Protein AF-A0A356CL86-F1 (afdb_monomer)

Structure (mmCIF, N/CA/C/O backbone):
data_AF-A0A356CL86-F1
#
_entry.id   AF-A0A356CL86-F1
#
loop_
_atom_site.group_PDB
_atom_site.id
_atom_site.type_symbol
_atom_site.label_atom_id
_atom_site.label_alt_id
_atom_site.label_comp_id
_atom_site.label_asym_id
_atom_site.label_entity_id
_atom_site.label_seq_id
_atom_site.pdbx_PDB_ins_code
_atom_site.Cartn_x
_atom_site.Cartn_y
_atom_site.Cartn_z
_atom_site.occupancy
_atom_site.B_iso_or_equiv
_atom_site.auth_seq_id
_atom_site.auth_comp_id
_atom_site.auth_asym_id
_atom_site.auth_atom_id
_atom_site.pdbx_PDB_model_num
ATOM 1 N N . THR A 1 1 ? -0.999 6.195 0.120 1.00 89.56 1 THR A N 1
ATOM 2 C CA . THR A 1 1 ? -2.174 6.167 1.032 1.00 89.56 1 THR A CA 1
ATOM 3 C C . THR A 1 1 ? -1.900 6.885 2.344 1.00 89.56 1 THR A C 1
ATOM 5 O O . THR A 1 1 ? -0.916 6.570 3.011 1.00 89.56 1 THR A O 1
ATOM 8 N N . GLU A 1 2 ? -2.787 7.801 2.744 1.00 93.56 2 GLU A N 1
ATOM 9 C CA . GLU A 1 2 ? -2.721 8.547 4.011 1.00 93.56 2 GLU A CA 1
ATOM 10 C C . GLU A 1 2 ? -4.027 8.401 4.809 1.00 93.56 2 GLU A C 1
ATOM 12 O O . GLU A 1 2 ? -5.114 8.647 4.294 1.00 93.56 2 GLU A O 1
ATOM 17 N N . ILE A 1 3 ? -3.909 7.988 6.071 1.00 95.25 3 ILE A N 1
ATOM 18 C CA . ILE A 1 3 ? -4.997 7.811 7.034 1.00 95.25 3 ILE A CA 1
ATOM 19 C C . ILE A 1 3 ? -4.608 8.576 8.301 1.00 95.25 3 ILE A C 1
ATOM 21 O O . ILE A 1 3 ? -3.608 8.275 8.960 1.00 95.25 3 ILE A O 1
ATOM 25 N N . LEU A 1 4 ? -5.401 9.588 8.644 1.00 95.00 4 LEU A N 1
ATOM 26 C CA . LEU A 1 4 ? -5.222 10.371 9.866 1.00 95.00 4 LEU A CA 1
ATOM 27 C C . LEU A 1 4 ? -5.825 9.653 11.086 1.00 95.00 4 LEU A C 1
ATOM 29 O O . LEU A 1 4 ? -6.426 8.580 10.970 1.00 95.00 4 LEU A O 1
ATOM 33 N N . GLY A 1 5 ? -5.657 10.245 12.266 1.00 95.81 5 GLY A N 1
ATOM 34 C CA . GLY A 1 5 ? -6.135 9.697 13.532 1.00 95.81 5 GLY A CA 1
ATOM 35 C C . GLY A 1 5 ? -7.653 9.771 13.708 1.00 95.81 5 GLY A C 1
ATOM 36 O O . GLY A 1 5 ? -8.353 10.486 12.991 1.00 95.81 5 GLY A O 1
ATOM 37 N N . LYS A 1 6 ? -8.148 9.068 14.733 1.00 96.31 6 LYS A N 1
ATOM 38 C CA . LYS A 1 6 ? -9.551 9.060 15.191 1.00 96.31 6 LYS A CA 1
ATOM 39 C C . LYS A 1 6 ? -10.568 8.477 14.192 1.00 96.31 6 LYS A C 1
ATOM 41 O O . LYS A 1 6 ? -11.755 8.782 14.287 1.00 96.31 6 LYS A O 1
ATOM 46 N N . ASN A 1 7 ? -10.138 7.597 13.288 1.00 94.56 7 ASN A N 1
ATOM 47 C CA . ASN A 1 7 ? -11.026 6.883 12.365 1.00 94.56 7 ASN A CA 1
ATOM 48 C C . ASN A 1 7 ? -11.308 5.443 12.837 1.00 94.56 7 ASN A C 1
ATOM 50 O O . ASN A 1 7 ? -10.545 4.866 13.619 1.00 94.56 7 ASN A O 1
ATOM 54 N N . LYS A 1 8 ? -12.413 4.857 12.356 1.00 93.56 8 LYS A N 1
ATOM 55 C CA . LYS A 1 8 ? -12.781 3.445 12.569 1.00 93.56 8 LYS A CA 1
ATOM 56 C C . LYS A 1 8 ? -13.244 2.812 11.257 1.00 93.56 8 LYS A C 1
ATOM 58 O O . LYS A 1 8 ? -13.834 3.519 10.447 1.00 93.56 8 LYS A O 1
ATOM 63 N N . ASN A 1 9 ? -13.040 1.502 11.104 1.00 91.44 9 ASN A N 1
ATOM 64 C CA . ASN A 1 9 ? -13.505 0.703 9.960 1.00 91.44 9 ASN A CA 1
ATOM 65 C C . ASN A 1 9 ? -12.991 1.252 8.619 1.00 91.44 9 ASN A C 1
ATOM 67 O O . ASN A 1 9 ? -13.766 1.578 7.722 1.00 91.44 9 ASN A O 1
ATOM 71 N N . ILE A 1 10 ? -11.671 1.404 8.510 1.00 94.88 10 ILE A N 1
ATOM 72 C CA . ILE A 1 10 ? -11.032 1.932 7.305 1.00 94.88 10 ILE A CA 1
ATOM 73 C C . ILE A 1 10 ? -10.669 0.770 6.394 1.00 94.88 10 ILE A C 1
ATOM 75 O O . ILE A 1 10 ? -9.952 -0.137 6.808 1.00 94.88 10 ILE A O 1
ATOM 79 N N . ILE A 1 11 ? -11.142 0.823 5.153 1.00 95.50 11 ILE A N 1
ATOM 80 C CA . ILE A 1 11 ? -10.904 -0.202 4.140 1.00 95.50 11 ILE A CA 1
ATOM 81 C C . ILE A 1 11 ? -10.274 0.479 2.927 1.00 95.50 11 ILE A C 1
ATOM 83 O O . ILE A 1 11 ? -10.877 1.363 2.323 1.00 95.50 11 ILE A O 1
ATOM 87 N N . TRP A 1 12 ? -9.057 0.070 2.579 1.00 96.06 12 TRP A N 1
ATOM 88 C CA . TRP A 1 12 ? -8.323 0.515 1.399 1.00 96.06 12 TRP A CA 1
ATOM 89 C C . TRP A 1 12 ? -7.889 -0.714 0.602 1.00 96.06 12 TRP A C 1
ATOM 91 O O . TRP A 1 12 ? -6.958 -1.423 0.996 1.00 96.06 12 TRP A O 1
ATOM 101 N N . ARG A 1 13 ? -8.600 -1.006 -0.490 1.00 94.88 13 ARG A N 1
ATOM 102 C CA . ARG A 1 13 ? -8.426 -2.254 -1.242 1.00 94.88 13 ARG A CA 1
ATOM 103 C C . ARG A 1 13 ? -8.518 -2.088 -2.746 1.00 94.88 13 ARG A C 1
ATOM 105 O O . ARG A 1 13 ? -9.280 -1.233 -3.184 1.00 94.88 13 ARG A O 1
ATOM 112 N N . TYR A 1 14 ? -7.805 -2.933 -3.491 1.00 95.25 14 TYR A N 1
ATOM 113 C CA . TYR A 1 14 ? -7.823 -2.967 -4.959 1.00 95.25 14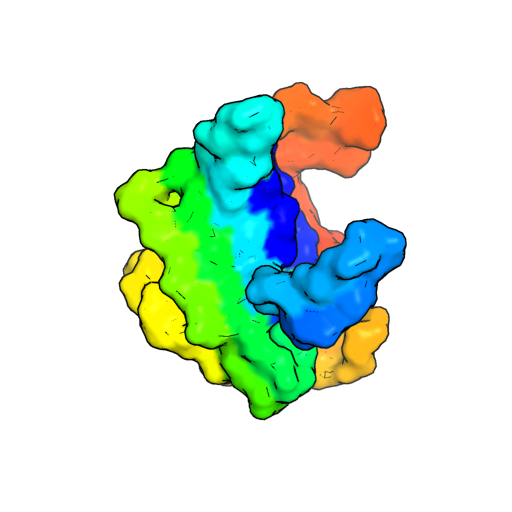 TYR A CA 1
ATOM 114 C C . TYR A 1 14 ? -7.558 -1.596 -5.584 1.00 95.25 14 TYR A C 1
ATOM 116 O O . TYR A 1 14 ? -8.310 -1.143 -6.433 1.00 95.25 14 TYR A O 1
ATOM 124 N N . ASN A 1 15 ? -6.495 -0.914 -5.142 1.00 96.06 15 ASN A N 1
ATOM 125 C CA . ASN A 1 15 ? -6.047 0.360 -5.713 1.00 96.06 15 ASN A CA 1
ATOM 126 C C . ASN A 1 15 ? -4.632 0.268 -6.278 1.00 96.06 15 ASN A C 1
ATOM 128 O O . ASN A 1 15 ? -3.801 -0.517 -5.817 1.00 96.06 15 ASN A O 1
ATOM 132 N N . ILE A 1 16 ? -4.336 1.170 -7.208 1.00 96.62 16 ILE A N 1
ATOM 133 C CA . ILE A 1 16 ? -2.997 1.412 -7.738 1.00 96.62 16 ILE A CA 1
ATOM 134 C C . ILE A 1 16 ? -2.531 2.784 -7.249 1.00 96.62 16 ILE A C 1
ATOM 136 O O . ILE A 1 16 ? -3.238 3.780 -7.382 1.00 96.62 16 ILE A O 1
ATOM 140 N N . SER A 1 17 ? -1.337 2.834 -6.668 1.00 95.00 17 SER A N 1
ATOM 141 C CA . SER A 1 17 ? -0.756 4.025 -6.056 1.00 95.00 17 SER A CA 1
ATOM 142 C C . SER A 1 17 ? 0.654 4.240 -6.598 1.00 95.00 17 SER A C 1
ATOM 144 O O . SER A 1 17 ? 1.601 3.590 -6.154 1.00 95.00 17 SER A O 1
ATOM 146 N N . VAL A 1 18 ? 0.803 5.174 -7.536 1.00 94.19 18 VAL A N 1
ATOM 147 C CA . VAL A 1 18 ? 2.059 5.431 -8.255 1.00 94.19 18 VAL A CA 1
ATOM 148 C C . VAL A 1 18 ? 2.611 6.798 -7.870 1.00 94.19 18 VAL A C 1
ATOM 150 O O . VAL A 1 18 ? 1.924 7.806 -7.980 1.00 94.19 18 VAL A O 1
ATOM 153 N N . GLY A 1 19 ? 3.866 6.849 -7.425 1.00 90.62 19 GLY A N 1
ATOM 154 C CA . GLY A 1 19 ? 4.527 8.102 -7.045 1.00 90.62 19 GLY A CA 1
ATOM 155 C C . GLY A 1 19 ? 4.031 8.719 -5.732 1.00 90.62 19 GLY A C 1
ATOM 156 O O . GLY A 1 19 ? 4.434 9.833 -5.381 1.00 90.62 19 GLY A O 1
ATOM 157 N N . ASP A 1 20 ? 3.200 7.998 -4.981 1.00 86.00 20 ASP A N 1
ATOM 158 C CA . ASP A 1 20 ? 2.748 8.415 -3.658 1.00 86.00 20 ASP A CA 1
ATOM 159 C C . ASP A 1 20 ? 3.939 8.597 -2.708 1.00 86.00 20 ASP A C 1
ATOM 161 O O . ASP A 1 20 ? 4.899 7.824 -2.690 1.00 86.00 20 ASP A O 1
ATOM 165 N N . GLY A 1 21 ? 3.886 9.654 -1.898 1.00 83.31 21 GLY A N 1
ATOM 166 C CA . GLY A 1 21 ? 4.940 9.947 -0.929 1.00 83.31 21 GLY A CA 1
ATOM 167 C C . GLY A 1 21 ? 6.179 10.652 -1.497 1.00 83.31 21 GLY A C 1
ATOM 168 O O . GLY A 1 21 ? 7.155 10.827 -0.771 1.00 83.31 21 GLY A O 1
ATOM 169 N N . THR A 1 22 ? 6.139 11.157 -2.732 1.00 85.00 22 THR A N 1
ATOM 170 C CA . THR A 1 22 ? 7.214 11.961 -3.365 1.00 85.00 22 THR A CA 1
ATOM 171 C C . THR A 1 22 ? 7.374 13.385 -2.808 1.00 85.00 22 THR A C 1
ATOM 173 O O . THR A 1 22 ? 8.137 14.196 -3.336 1.00 85.00 22 THR A O 1
ATOM 176 N N . ARG A 1 23 ? 6.674 13.722 -1.718 1.00 81.19 23 ARG A N 1
ATOM 177 C CA . ARG A 1 23 ? 6.656 15.070 -1.141 1.00 81.19 23 ARG A CA 1
ATOM 178 C C . ARG A 1 23 ? 8.065 15.560 -0.793 1.00 81.19 23 ARG A C 1
ATOM 180 O O . ARG A 1 23 ? 8.739 15.007 0.078 1.00 81.19 23 ARG A O 1
ATOM 187 N N . ARG A 1 24 ? 8.448 16.683 -1.407 1.00 77.50 24 ARG A N 1
ATOM 188 C CA . ARG A 1 24 ? 9.690 17.407 -1.116 1.00 77.50 24 ARG A CA 1
ATOM 189 C C . ARG A 1 24 ? 9.624 18.098 0.250 1.00 77.50 24 ARG A C 1
ATOM 191 O O . ARG A 1 24 ? 8.631 18.743 0.608 1.00 77.50 24 ARG A O 1
ATOM 198 N N . ILE A 1 25 ? 10.717 17.994 0.999 1.00 82.50 25 ILE A N 1
ATOM 199 C CA . ILE A 1 25 ? 10.952 18.778 2.216 1.00 82.50 25 ILE A CA 1
ATOM 200 C C . ILE A 1 25 ? 11.623 20.111 1.871 1.00 82.50 25 ILE A C 1
ATOM 202 O O . ILE A 1 25 ? 12.191 20.264 0.792 1.00 82.50 25 ILE A O 1
ATOM 206 N N . LYS A 1 26 ? 11.582 21.056 2.809 1.00 85.50 26 LYS A N 1
ATOM 207 C CA . LYS A 1 26 ? 12.131 22.412 2.689 1.00 85.50 26 LYS A CA 1
ATOM 208 C C . LYS A 1 26 ? 11.472 23.267 1.598 1.00 85.50 26 LYS A C 1
ATOM 210 O O . LYS A 1 26 ? 12.085 24.192 1.083 1.00 85.50 26 LYS A O 1
ATOM 215 N N . VAL A 1 27 ? 10.218 22.969 1.263 1.00 87.44 27 VAL A N 1
ATOM 216 C CA . VAL A 1 27 ? 9.419 23.752 0.312 1.00 87.44 27 VAL A CA 1
ATOM 217 C C . VAL A 1 27 ? 8.644 24.832 1.077 1.00 87.44 27 VAL A C 1
ATOM 219 O O . VAL A 1 27 ? 7.958 24.481 2.046 1.00 87.44 27 VAL A O 1
ATOM 222 N N . PRO A 1 28 ? 8.732 26.116 0.680 1.00 90.06 28 PRO A N 1
ATOM 223 C CA . PRO A 1 28 ? 7.892 27.178 1.227 1.00 90.06 28 PRO A CA 1
ATOM 224 C C . PRO A 1 28 ? 6.408 26.876 1.010 1.00 90.06 28 PRO A C 1
ATOM 226 O O . PRO A 1 28 ? 6.012 26.393 -0.051 1.00 90.06 28 PRO A O 1
ATOM 229 N N . ARG A 1 29 ? 5.580 27.143 2.017 1.00 84.06 29 ARG A N 1
ATOM 230 C CA . ARG A 1 29 ? 4.131 26.925 1.973 1.00 84.06 29 ARG A CA 1
ATOM 231 C C . ARG A 1 29 ? 3.385 28.266 2.023 1.00 84.06 29 ARG A C 1
ATOM 233 O O . ARG A 1 29 ? 3.912 29.217 2.600 1.00 84.06 29 ARG A O 1
ATOM 240 N N . PRO A 1 30 ? 2.152 28.347 1.480 1.00 88.31 30 PRO A N 1
ATOM 241 C CA . PRO A 1 30 ? 1.356 29.582 1.487 1.00 88.31 30 PRO A CA 1
ATOM 242 C C . PRO A 1 30 ? 1.071 30.151 2.885 1.00 88.31 30 PRO A C 1
ATOM 244 O O . PRO A 1 30 ? 0.821 31.339 3.025 1.00 88.31 30 PRO A O 1
ATOM 247 N N . ASP A 1 31 ? 1.144 29.319 3.928 1.00 87.12 31 ASP A N 1
ATOM 248 C CA . ASP A 1 31 ? 0.978 29.715 5.330 1.00 87.12 31 ASP A CA 1
ATOM 249 C C . ASP A 1 31 ? 2.261 30.297 5.966 1.00 87.12 31 ASP A C 1
ATOM 251 O O . ASP A 1 31 ? 2.361 30.370 7.191 1.00 87.12 31 ASP A O 1
ATOM 255 N N . GLY A 1 32 ? 3.268 30.658 5.159 1.00 87.81 32 GLY A N 1
ATOM 256 C CA . GLY A 1 32 ? 4.543 31.235 5.610 1.00 87.81 32 GLY A CA 1
ATOM 257 C C . GLY A 1 32 ? 5.487 30.237 6.289 1.00 87.81 32 GLY A C 1
ATOM 258 O O . GLY A 1 32 ? 6.547 30.615 6.784 1.00 87.81 32 GLY A O 1
ATOM 259 N N . LYS A 1 33 ? 5.121 28.953 6.328 1.00 88.81 33 LYS A N 1
ATOM 260 C CA . LYS A 1 33 ? 5.914 27.887 6.950 1.00 88.81 33 LYS A CA 1
ATOM 261 C C . LYS A 1 33 ? 6.648 27.068 5.893 1.00 88.81 33 LYS A C 1
ATOM 263 O O . LYS A 1 33 ? 6.324 27.091 4.712 1.00 88.81 33 LYS A O 1
ATOM 268 N N . THR A 1 34 ? 7.581 26.240 6.337 1.00 88.31 34 THR A N 1
ATOM 269 C CA . THR A 1 34 ? 8.350 25.346 5.465 1.00 88.31 34 THR A CA 1
ATOM 270 C C . THR A 1 34 ? 7.875 23.899 5.620 1.00 88.31 34 THR A C 1
ATOM 272 O O . THR A 1 34 ? 7.413 23.491 6.689 1.00 88.31 34 THR A O 1
ATOM 275 N N . SER A 1 35 ? 7.916 23.096 4.553 1.00 83.12 35 SER A N 1
ATOM 276 C CA . SER A 1 35 ? 7.621 21.663 4.654 1.00 83.12 35 SER A CA 1
ATOM 277 C C . SER A 1 35 ? 8.758 20.931 5.380 1.00 83.12 35 SER A C 1
ATOM 279 O O . SER A 1 35 ? 9.918 21.008 4.989 1.00 83.12 35 SER A O 1
ATOM 281 N N . HIS A 1 36 ? 8.442 20.190 6.440 1.00 82.50 36 HIS A N 1
ATOM 282 C CA . HIS A 1 36 ? 9.451 19.440 7.210 1.00 82.50 36 HIS A CA 1
ATOM 283 C C . HIS A 1 36 ? 9.230 17.925 7.190 1.00 82.50 36 HIS A C 1
ATOM 285 O O . HIS A 1 36 ? 10.129 17.158 7.528 1.00 82.50 36 HIS A O 1
ATOM 291 N N . HIS A 1 37 ? 8.047 17.482 6.770 1.00 81.69 37 HIS A N 1
ATOM 292 C CA . HIS A 1 37 ? 7.682 16.074 6.747 1.00 81.69 37 HIS A CA 1
ATOM 293 C C . HIS A 1 37 ? 7.844 15.518 5.336 1.00 81.69 37 HIS A C 1
ATOM 295 O O . HIS A 1 37 ? 7.154 15.952 4.412 1.00 81.69 37 HIS A O 1
ATOM 301 N N . ALA A 1 38 ? 8.770 14.570 5.187 1.00 84.62 38 ALA A N 1
ATOM 302 C CA . ALA A 1 38 ? 8.910 13.788 3.966 1.00 84.62 38 ALA A CA 1
ATOM 303 C C . ALA A 1 38 ? 7.635 12.972 3.710 1.00 84.62 38 ALA A C 1
ATOM 305 O O . ALA A 1 38 ? 6.924 12.604 4.654 1.00 84.62 38 ALA A O 1
ATOM 306 N N . GLY A 1 39 ? 7.349 12.710 2.437 1.00 90.75 39 GLY A N 1
ATOM 307 C CA . GLY A 1 39 ? 6.212 11.883 2.054 1.00 90.75 39 GLY A CA 1
ATOM 308 C C . GLY A 1 39 ? 6.418 10.412 2.410 1.00 90.75 39 GLY A C 1
ATOM 309 O O . GLY A 1 39 ? 7.521 9.970 2.745 1.00 90.75 39 GLY A O 1
ATOM 310 N N . LYS A 1 40 ? 5.318 9.662 2.391 1.00 94.00 40 LYS A N 1
ATOM 311 C CA . LYS A 1 40 ? 5.276 8.254 2.775 1.00 94.00 40 LYS A CA 1
ATOM 312 C C . LYS A 1 40 ? 4.371 7.477 1.831 1.00 94.00 40 LYS A C 1
ATOM 314 O O . LYS A 1 40 ? 3.342 8.009 1.428 1.00 94.00 40 LYS A O 1
ATOM 319 N N . THR A 1 41 ? 4.742 6.240 1.518 1.00 95.38 41 THR A N 1
ATOM 320 C CA . THR A 1 41 ? 3.928 5.352 0.672 1.00 95.38 41 THR A CA 1
ATOM 321 C C . THR A 1 41 ? 2.679 4.903 1.432 1.00 95.38 41 THR A C 1
ATOM 323 O O . THR A 1 41 ? 1.556 5.014 0.938 1.00 95.38 41 THR A O 1
ATOM 326 N N . VAL A 1 42 ? 2.882 4.465 2.678 1.00 96.06 42 VAL A N 1
ATOM 327 C CA . VAL A 1 42 ? 1.823 4.127 3.632 1.00 96.06 42 VAL A CA 1
ATOM 328 C C . VAL A 1 42 ? 1.993 5.014 4.858 1.00 96.06 42 VAL A C 1
ATOM 330 O O . VAL A 1 42 ? 3.046 4.999 5.505 1.00 96.06 42 VAL A O 1
ATOM 333 N N . PHE A 1 43 ? 0.967 5.813 5.150 1.00 95.62 43 PHE A N 1
ATOM 334 C CA . PHE A 1 43 ? 0.931 6.693 6.310 1.00 95.62 43 PHE A CA 1
ATOM 335 C C . PHE A 1 43 ? -0.366 6.505 7.087 1.00 95.62 43 PHE A C 1
ATOM 337 O O . PHE A 1 43 ? -1.377 7.115 6.762 1.00 95.62 43 PHE A O 1
ATOM 344 N N . VAL A 1 44 ? -0.330 5.683 8.128 1.00 96.06 44 VAL A N 1
ATOM 345 C CA . VAL A 1 44 ? -1.408 5.575 9.114 1.00 96.06 44 VAL A CA 1
ATOM 346 C C . VAL A 1 44 ? -0.931 6.270 10.379 1.00 96.06 44 VAL A C 1
ATOM 348 O O . VAL A 1 44 ? 0.056 5.850 10.977 1.00 96.06 44 VAL A O 1
ATOM 351 N N . SER A 1 45 ? -1.579 7.366 10.762 1.00 93.88 45 SER A N 1
ATOM 352 C CA . SER A 1 45 ? -1.156 8.203 11.888 1.00 93.88 45 SER A CA 1
ATOM 353 C C . SER A 1 45 ? -2.214 8.296 12.980 1.00 93.88 45 SER A C 1
ATOM 355 O O . SER A 1 45 ? -3.395 8.041 12.759 1.00 93.88 45 SER A O 1
ATOM 357 N N . ASP A 1 46 ? -1.792 8.755 14.154 1.00 94.25 46 ASP A N 1
ATOM 358 C CA . ASP A 1 46 ? -2.665 9.152 15.260 1.00 94.25 46 ASP A CA 1
ATOM 359 C C . ASP A 1 46 ? -3.042 10.642 15.206 1.00 94.25 46 ASP A C 1
ATOM 361 O O . ASP A 1 46 ? -3.564 11.194 16.179 1.00 94.25 46 ASP A O 1
ATOM 365 N N . PHE A 1 47 ? -2.743 11.333 14.098 1.00 94.69 47 PHE A N 1
ATOM 366 C CA . PHE A 1 47 ? -2.950 12.770 14.013 1.00 94.69 47 PHE A CA 1
ATOM 367 C C . PHE A 1 47 ? -4.441 13.101 13.971 1.00 94.69 47 PHE A C 1
ATOM 369 O O . PHE A 1 47 ? -5.112 12.923 12.960 1.00 94.69 47 PHE A O 1
ATOM 376 N N . SER A 1 48 ? -4.940 13.644 15.071 1.00 94.81 48 SER A N 1
ATOM 377 C CA . SER A 1 48 ? -6.265 14.237 15.179 1.00 94.81 48 SER A CA 1
ATOM 378 C C . SER A 1 48 ? -6.208 15.431 16.125 1.00 94.81 48 SER A C 1
ATOM 380 O O . SER A 1 48 ? -5.317 15.532 16.971 1.00 94.81 48 SER A O 1
ATOM 382 N N . VAL A 1 49 ? -7.163 16.347 15.981 1.00 92.19 49 VAL A N 1
ATOM 383 C CA . VAL A 1 49 ? -7.306 17.520 16.851 1.00 92.19 49 VAL A CA 1
ATOM 384 C C . VAL A 1 49 ? -8.595 17.414 17.676 1.00 92.19 49 VAL A C 1
ATOM 386 O O . VAL A 1 49 ? -9.581 16.853 17.192 1.00 92.19 49 VAL A O 1
ATOM 389 N N . PRO A 1 50 ? -8.616 17.900 18.935 1.00 94.19 50 PRO A N 1
ATOM 390 C CA . PRO A 1 50 ? -7.513 18.527 19.682 1.00 94.19 50 PRO A CA 1
ATOM 391 C C . PRO A 1 50 ? -6.534 17.527 20.327 1.00 94.19 50 PRO A C 1
ATOM 393 O O . PRO A 1 50 ? -5.488 17.927 20.826 1.00 94.19 50 PRO A O 1
ATOM 396 N N . ARG A 1 51 ? -6.867 16.233 20.345 1.00 94.88 51 ARG A N 1
ATOM 397 C CA . ARG A 1 51 ? -6.028 15.170 20.916 1.00 94.88 51 ARG A CA 1
ATOM 398 C C . ARG A 1 5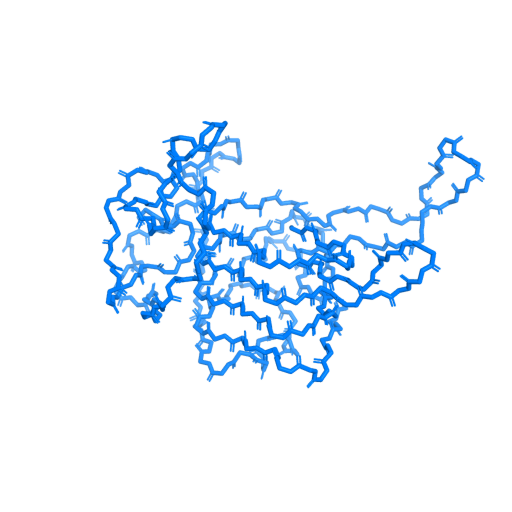1 ? -5.637 14.182 19.831 1.00 94.88 51 ARG A C 1
ATOM 400 O O . ARG A 1 51 ? -6.489 13.830 19.016 1.00 94.88 51 ARG A O 1
ATOM 407 N N . ARG A 1 52 ? -4.395 13.697 19.879 1.00 94.94 52 ARG A N 1
ATOM 408 C CA . ARG A 1 52 ? -3.933 12.579 19.050 1.00 94.94 52 ARG A CA 1
ATOM 409 C C . ARG A 1 52 ? -4.597 11.291 19.510 1.00 94.94 52 ARG A C 1
ATOM 411 O O . ARG A 1 52 ? -4.516 10.940 20.685 1.00 94.94 52 ARG A O 1
ATOM 418 N N . ILE A 1 53 ? -5.299 10.638 18.597 1.00 95.38 53 ILE A N 1
ATOM 419 C CA . ILE A 1 53 ? -6.047 9.411 18.847 1.00 95.38 53 ILE A CA 1
ATOM 420 C C . ILE A 1 53 ? -5.747 8.480 17.679 1.00 95.38 53 ILE A C 1
ATOM 422 O O . ILE A 1 53 ? -5.977 8.832 16.524 1.00 95.38 53 ILE A O 1
ATOM 426 N N . GLN A 1 54 ? -5.239 7.288 17.976 1.00 95.44 54 GLN A N 1
ATOM 427 C CA . GLN A 1 54 ? -4.991 6.265 16.966 1.00 95.44 54 GLN A CA 1
ATOM 428 C C . GLN A 1 54 ? -6.294 5.856 16.269 1.00 95.44 54 GLN A C 1
ATOM 430 O O . GLN A 1 54 ? -7.351 5.745 16.897 1.00 95.44 54 GLN A O 1
ATOM 435 N N . SER A 1 55 ? -6.209 5.621 14.963 1.00 95.38 55 SER A N 1
ATOM 436 C CA . SER A 1 55 ? -7.278 4.950 14.223 1.00 95.38 55 SER A CA 1
ATOM 437 C C . SER A 1 55 ? -7.299 3.454 14.546 1.00 95.38 55 SER A C 1
ATOM 439 O O . SER A 1 55 ? -6.273 2.883 14.927 1.00 95.38 55 SER A O 1
ATOM 441 N N . ARG A 1 56 ? -8.474 2.830 14.414 1.00 95.06 56 ARG A N 1
ATOM 442 C CA . ARG A 1 56 ? -8.725 1.424 14.769 1.00 95.06 56 ARG A CA 1
ATOM 443 C C . ARG A 1 56 ? -9.390 0.665 13.625 1.00 95.06 56 ARG A C 1
ATOM 445 O O . ARG A 1 56 ? -10.331 1.199 13.037 1.00 95.06 56 ARG A O 1
ATOM 452 N N . GLY A 1 57 ? -8.994 -0.587 13.401 1.00 95.06 57 GLY A N 1
ATOM 453 C CA . GLY A 1 57 ? -9.614 -1.441 12.386 1.00 95.06 57 GLY A CA 1
ATOM 454 C C . GLY A 1 57 ? -9.286 -0.911 10.997 1.00 95.06 57 GLY A C 1
ATOM 455 O O . GLY A 1 57 ? -10.163 -0.408 10.288 1.00 95.06 57 GLY A O 1
ATOM 456 N N . VAL A 1 58 ? -7.995 -0.925 10.671 1.00 96.94 58 VAL A N 1
ATOM 457 C CA . VAL A 1 58 ? -7.444 -0.405 9.415 1.00 96.94 58 VAL A CA 1
ATOM 458 C C . VAL A 1 58 ? -7.057 -1.580 8.534 1.00 96.94 58 VAL A C 1
ATOM 460 O O . VAL A 1 58 ? -6.163 -2.339 8.886 1.00 96.94 58 VAL A O 1
ATOM 463 N N . TYR A 1 59 ? -7.689 -1.708 7.374 1.00 97.56 59 TYR A N 1
ATOM 464 C CA . TYR A 1 59 ? -7.459 -2.798 6.435 1.00 97.56 59 TYR A CA 1
ATOM 465 C C . TYR A 1 59 ? -6.943 -2.231 5.116 1.00 97.56 59 TYR A C 1
ATOM 467 O O . TYR A 1 59 ? -7.688 -1.596 4.372 1.00 97.56 59 TYR A O 1
ATOM 475 N N . ILE A 1 60 ? -5.662 -2.459 4.833 1.00 98.12 60 ILE A N 1
ATOM 476 C CA . ILE A 1 60 ? -4.974 -2.070 3.600 1.00 98.12 60 ILE A CA 1
ATOM 477 C C . ILE A 1 60 ? -4.572 -3.356 2.884 1.00 98.12 60 ILE A C 1
ATOM 479 O O . ILE A 1 60 ? -3.592 -3.998 3.265 1.00 98.12 60 ILE A O 1
ATOM 483 N N . TYR A 1 61 ? -5.321 -3.767 1.865 1.00 98.12 61 TYR A N 1
ATOM 484 C CA . TYR A 1 61 ? -5.055 -5.051 1.217 1.00 98.12 61 TYR A CA 1
ATOM 485 C C . TYR A 1 61 ? -5.257 -5.065 -0.284 1.00 98.12 61 TYR A C 1
ATOM 487 O O . TYR A 1 61 ? -6.071 -4.314 -0.805 1.00 98.12 61 TYR A O 1
ATOM 495 N N . ASN A 1 62 ? -4.523 -5.937 -0.978 1.00 98.12 62 ASN A N 1
ATOM 496 C CA . ASN A 1 62 ? -4.634 -6.087 -2.429 1.00 98.12 62 ASN A CA 1
ATOM 497 C C . ASN A 1 62 ? -4.474 -4.748 -3.178 1.00 98.12 62 ASN A C 1
ATOM 499 O O . ASN A 1 62 ? -5.238 -4.422 -4.075 1.00 98.12 62 ASN A O 1
ATOM 503 N N . ASN A 1 63 ? -3.499 -3.923 -2.791 1.00 98.38 63 ASN A N 1
ATOM 504 C CA . ASN A 1 63 ? -3.144 -2.702 -3.519 1.00 98.38 63 ASN A CA 1
ATOM 505 C C . ASN A 1 63 ? -1.762 -2.843 -4.162 1.00 98.38 63 ASN A C 1
ATOM 507 O O . ASN A 1 63 ? -0.895 -3.528 -3.620 1.00 98.38 63 ASN A O 1
ATOM 511 N N . THR A 1 64 ? -1.530 -2.152 -5.275 1.00 98.25 64 THR A N 1
ATOM 512 C CA . THR A 1 64 ? -0.213 -2.048 -5.916 1.00 98.25 64 THR A CA 1
ATOM 513 C C . THR A 1 64 ? 0.383 -0.669 -5.649 1.00 98.25 64 THR A C 1
ATOM 515 O O . THR A 1 64 ? -0.170 0.347 -6.064 1.00 98.25 64 THR A O 1
ATOM 518 N N . TYR A 1 65 ? 1.530 -0.625 -4.976 1.00 97.75 65 TYR A N 1
ATOM 519 C CA . TYR A 1 65 ? 2.289 0.586 -4.685 1.00 97.75 65 TYR A CA 1
ATOM 520 C C . TYR A 1 65 ? 3.567 0.628 -5.512 1.00 97.75 65 TYR A C 1
ATOM 522 O O . TYR A 1 65 ? 4.389 -0.284 -5.434 1.00 97.75 65 TYR A O 1
ATOM 530 N N . VAL A 1 66 ? 3.773 1.722 -6.240 1.00 96.88 66 VAL A N 1
ATOM 531 C CA . VAL A 1 66 ? 4.973 1.948 -7.050 1.00 96.88 66 VAL A CA 1
ATOM 532 C C . VAL A 1 66 ? 5.560 3.305 -6.696 1.00 96.88 66 VAL A C 1
ATOM 534 O O . VAL A 1 66 ? 4.877 4.325 -6.771 1.00 96.88 66 VAL A O 1
ATOM 537 N N . THR A 1 67 ? 6.823 3.356 -6.285 1.00 95.50 67 THR A N 1
ATOM 538 C CA . THR A 1 67 ? 7.498 4.645 -6.057 1.00 95.50 67 THR A CA 1
ATOM 539 C C . THR A 1 67 ? 7.747 5.373 -7.379 1.00 95.50 67 THR A C 1
ATOM 541 O O . THR A 1 67 ? 7.872 4.755 -8.435 1.00 95.50 67 THR A O 1
ATOM 544 N N . ALA A 1 68 ? 7.895 6.697 -7.339 1.00 92.75 68 ALA A N 1
ATOM 545 C CA . ALA A 1 68 ? 8.461 7.409 -8.483 1.00 92.75 68 ALA A CA 1
ATOM 546 C C . ALA A 1 68 ? 9.976 7.160 -8.561 1.00 92.75 68 ALA A C 1
ATOM 548 O O . ALA A 1 68 ? 10.634 6.973 -7.530 1.00 92.75 68 ALA A O 1
ATOM 549 N N . ALA A 1 69 ? 10.547 7.214 -9.764 1.00 91.19 69 ALA A N 1
ATOM 550 C CA . ALA A 1 69 ? 11.996 7.173 -9.943 1.00 91.19 69 ALA A CA 1
ATOM 551 C C . ALA A 1 69 ? 12.688 8.269 -9.111 1.00 91.19 69 ALA A C 1
ATOM 553 O O . ALA A 1 69 ? 12.159 9.373 -8.955 1.00 91.19 69 ALA A O 1
ATOM 554 N N . ASN A 1 70 ? 13.871 7.965 -8.571 1.00 91.50 70 ASN A N 1
ATOM 555 C CA . ASN A 1 70 ? 14.663 8.886 -7.739 1.00 91.50 70 ASN A CA 1
ATOM 556 C C . ASN A 1 70 ? 13.949 9.404 -6.466 1.00 91.50 70 ASN A C 1
ATOM 558 O O . ASN A 1 70 ? 14.333 10.436 -5.914 1.00 91.50 70 ASN A O 1
ATOM 562 N N . SER A 1 71 ? 12.899 8.724 -5.989 1.00 92.75 71 SER A N 1
ATOM 563 C CA . SER A 1 71 ? 12.162 9.112 -4.777 1.00 92.75 71 SER A CA 1
ATOM 564 C C . SER A 1 71 ? 12.496 8.235 -3.569 1.00 92.75 71 SER A C 1
ATOM 566 O O . SER A 1 71 ? 12.937 7.097 -3.710 1.00 92.75 71 SER A O 1
ATOM 568 N N . GLN A 1 72 ? 12.298 8.765 -2.360 1.00 94.56 72 GLN A N 1
ATOM 569 C CA . GLN A 1 72 ? 12.626 8.064 -1.112 1.00 94.56 72 GLN A CA 1
ATOM 570 C C . GLN A 1 72 ? 11.508 8.188 -0.058 1.00 94.56 72 GLN A C 1
ATOM 572 O O . GLN A 1 72 ? 11.725 8.767 1.014 1.00 94.56 72 GLN A O 1
ATOM 577 N N . PRO A 1 73 ? 10.278 7.722 -0.355 1.00 95.75 73 PRO A N 1
ATOM 578 C CA . PRO A 1 73 ? 9.169 7.821 0.586 1.00 95.75 73 PRO A CA 1
ATOM 579 C C . PRO A 1 73 ? 9.404 6.958 1.833 1.00 95.75 73 PRO A C 1
ATOM 581 O O . PRO A 1 73 ? 9.997 5.880 1.776 1.00 95.75 73 PRO A O 1
ATOM 584 N N . GLY A 1 74 ? 8.915 7.424 2.982 1.00 96.00 74 GLY A N 1
ATOM 585 C CA . GLY A 1 74 ? 8.897 6.648 4.223 1.00 96.00 74 GLY A CA 1
ATOM 586 C C . GLY A 1 74 ? 7.686 5.718 4.350 1.00 96.00 74 GLY A C 1
ATOM 587 O O . GLY A 1 74 ? 6.810 5.670 3.489 1.00 96.00 74 GLY A O 1
ATOM 588 N N . ILE A 1 75 ? 7.619 5.016 5.477 1.00 96.62 75 ILE A N 1
ATOM 589 C CA . ILE A 1 75 ? 6.475 4.215 5.921 1.00 96.62 75 ILE A CA 1
ATOM 590 C C . ILE A 1 75 ? 6.227 4.552 7.391 1.00 96.62 75 ILE A C 1
ATOM 592 O O . ILE A 1 75 ? 7.158 4.553 8.200 1.00 96.62 75 ILE A O 1
ATOM 596 N N . GLU A 1 76 ? 4.983 4.869 7.739 1.00 96.00 76 GLU A N 1
ATOM 597 C CA . GLU A 1 76 ? 4.581 5.106 9.124 1.00 96.00 76 GLU A CA 1
ATOM 598 C C . GLU A 1 76 ? 3.221 4.476 9.397 1.00 96.00 76 GLU A C 1
ATOM 600 O O . GLU A 1 76 ? 2.260 4.741 8.678 1.00 96.00 76 GLU A O 1
ATOM 605 N N . ILE A 1 77 ? 3.159 3.642 10.431 1.00 96.56 77 ILE A N 1
ATOM 606 C CA . ILE A 1 77 ? 1.957 2.943 10.874 1.00 96.56 77 ILE A CA 1
ATOM 607 C C . ILE A 1 77 ? 1.844 3.141 12.383 1.00 96.56 77 ILE A C 1
ATOM 609 O O . ILE A 1 77 ? 2.646 2.613 13.154 1.00 96.56 77 ILE A O 1
ATOM 613 N N . ASN A 1 78 ? 0.866 3.936 12.795 1.00 95.06 78 ASN A N 1
ATOM 614 C CA . ASN A 1 78 ? 0.559 4.256 14.180 1.00 95.06 78 ASN A CA 1
ATOM 615 C C . ASN A 1 78 ? -0.960 4.180 14.394 1.00 95.06 78 ASN A C 1
ATOM 617 O O . ASN A 1 78 ? -1.677 5.181 14.340 1.00 95.06 78 ASN A O 1
ATOM 621 N N . SER A 1 79 ? -1.437 2.960 14.599 1.00 94.06 79 SER A N 1
ATOM 622 C CA . SER A 1 79 ? -2.849 2.595 14.701 1.00 94.06 79 SER A CA 1
ATOM 623 C C . SER A 1 79 ? -3.006 1.344 15.566 1.00 94.06 79 SER A C 1
ATOM 625 O O . SER A 1 79 ? -2.016 0.760 16.004 1.00 94.06 79 SER A O 1
ATOM 627 N N . VAL A 1 80 ? -4.250 0.963 15.843 1.00 94.38 80 VAL A N 1
ATOM 628 C CA . VAL A 1 80 ? -4.613 -0.272 16.555 1.00 94.38 80 VAL A CA 1
ATOM 629 C C . VAL A 1 80 ? -5.360 -1.184 15.587 1.00 94.38 80 VAL A C 1
ATOM 631 O O . VAL A 1 80 ? -6.173 -0.677 14.813 1.00 94.38 80 VAL A O 1
ATOM 634 N N . ASP A 1 81 ? -5.124 -2.498 15.640 1.00 94.75 81 ASP A N 1
ATOM 635 C CA . ASP A 1 81 ? -5.798 -3.488 14.783 1.00 94.75 81 ASP A CA 1
ATOM 636 C C . ASP A 1 81 ? -5.650 -3.123 13.296 1.00 94.75 81 ASP A C 1
ATOM 638 O O . ASP A 1 81 ? -6.565 -2.613 12.640 1.00 94.75 81 ASP A O 1
ATOM 642 N N . THR A 1 82 ? -4.417 -3.234 12.801 1.00 96.31 82 THR A N 1
ATOM 643 C CA . THR A 1 82 ? -4.054 -2.820 11.440 1.00 96.31 82 THR A CA 1
ATOM 644 C C . THR A 1 82 ? -3.561 -3.993 10.625 1.00 96.31 82 THR A C 1
ATOM 646 O O . THR A 1 82 ? -2.626 -4.673 11.024 1.00 96.31 82 THR A O 1
ATOM 649 N N . HIS A 1 83 ? -4.146 -4.166 9.448 1.00 97.38 83 HIS A N 1
ATOM 650 C CA . HIS A 1 83 ? -3.911 -5.276 8.539 1.00 97.38 83 HIS A CA 1
ATOM 651 C C . HIS A 1 83 ? -3.351 -4.734 7.229 1.00 97.38 83 HIS A C 1
ATOM 653 O O . HIS A 1 83 ? -4.038 -3.998 6.521 1.00 97.38 83 HIS A O 1
ATOM 659 N N . ILE A 1 84 ? -2.109 -5.087 6.906 1.00 97.94 84 ILE A N 1
ATOM 660 C CA . ILE A 1 84 ? -1.461 -4.782 5.625 1.00 97.94 84 ILE A CA 1
ATOM 661 C C . ILE A 1 84 ? -1.156 -6.102 4.932 1.00 97.94 84 ILE A C 1
ATOM 663 O O . ILE A 1 84 ? -0.167 -6.765 5.252 1.00 97.94 84 ILE A O 1
ATOM 667 N N . ILE A 1 85 ? -2.051 -6.519 4.038 1.00 98.44 85 ILE A N 1
ATOM 668 C CA . ILE A 1 85 ? -2.096 -7.902 3.551 1.00 98.44 85 ILE A CA 1
ATOM 669 C C . ILE A 1 85 ? -2.195 -7.958 2.025 1.00 98.44 85 ILE A C 1
ATOM 671 O O . ILE A 1 85 ? -2.920 -7.173 1.429 1.00 98.44 85 ILE A O 1
ATOM 675 N N . ASN A 1 86 ? -1.511 -8.901 1.375 1.00 98.56 86 ASN A N 1
ATOM 676 C CA . ASN A 1 86 ? -1.627 -9.139 -0.074 1.00 98.56 86 ASN A CA 1
ATOM 677 C C . ASN A 1 86 ? -1.319 -7.920 -0.966 1.00 98.56 86 ASN A C 1
ATOM 679 O O . ASN A 1 86 ? -1.791 -7.865 -2.096 1.00 98.56 86 ASN A O 1
ATOM 683 N N . ASN A 1 87 ? -0.584 -6.908 -0.507 1.00 98.75 87 ASN A N 1
ATOM 684 C CA . ASN A 1 87 ? -0.220 -5.766 -1.353 1.00 98.75 87 ASN A CA 1
ATOM 685 C C . ASN A 1 87 ? 1.027 -6.085 -2.188 1.00 98.75 87 ASN A C 1
ATOM 687 O O . ASN A 1 87 ? 1.829 -6.935 -1.811 1.00 98.75 87 ASN A O 1
ATOM 691 N N . ILE A 1 88 ? 1.225 -5.361 -3.286 1.00 98.62 88 ILE A N 1
ATOM 692 C CA . ILE A 1 88 ? 2.496 -5.308 -4.012 1.00 98.62 88 ILE A CA 1
ATOM 693 C C . ILE A 1 88 ? 3.178 -3.982 -3.679 1.00 98.62 88 ILE A C 1
ATOM 695 O O . ILE A 1 88 ? 2.566 -2.921 -3.797 1.00 98.62 88 ILE A O 1
ATOM 699 N N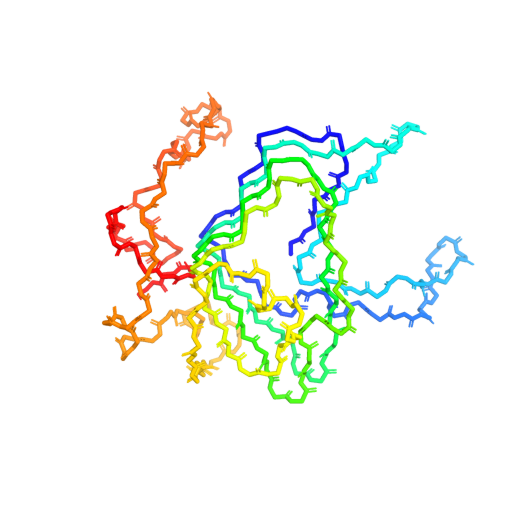 . PHE A 1 89 ? 4.458 -4.030 -3.332 1.00 98.44 89 PHE A N 1
ATOM 700 C CA . PHE A 1 89 ? 5.329 -2.870 -3.208 1.00 98.44 89 PHE A CA 1
ATOM 701 C C . PHE A 1 89 ? 6.473 -2.995 -4.217 1.00 98.44 89 PHE A C 1
ATOM 703 O O . PHE A 1 89 ? 7.255 -3.942 -4.156 1.00 98.44 89 PHE A O 1
ATOM 710 N N . VAL A 1 90 ? 6.583 -2.033 -5.133 1.00 97.81 90 VAL A N 1
ATOM 711 C CA . VAL A 1 90 ? 7.660 -1.962 -6.129 1.00 97.81 90 VAL A CA 1
ATOM 712 C C . VAL A 1 90 ? 8.408 -0.645 -5.984 1.00 97.81 90 VAL A C 1
ATOM 714 O O . VAL A 1 90 ? 7.823 0.441 -6.044 1.00 97.81 90 VAL A O 1
ATOM 717 N N . ALA A 1 91 ? 9.721 -0.734 -5.806 1.00 96.75 91 ALA A N 1
ATOM 718 C CA . ALA A 1 91 ? 10.606 0.415 -5.876 1.00 96.75 91 ALA A CA 1
ATOM 719 C C . ALA A 1 91 ? 11.129 0.591 -7.310 1.00 96.75 91 ALA A C 1
ATOM 721 O O . ALA A 1 91 ? 11.907 -0.224 -7.800 1.00 96.75 91 ALA A O 1
ATOM 722 N N . SER A 1 92 ? 10.730 1.682 -7.966 1.00 94.81 92 SER A N 1
ATOM 723 C CA . SER A 1 92 ? 11.247 2.097 -9.276 1.00 94.81 92 SER A CA 1
ATOM 724 C C . SER A 1 92 ? 12.769 2.334 -9.259 1.00 94.81 92 SER A C 1
ATOM 726 O O . SER A 1 92 ? 13.345 2.553 -8.185 1.00 94.81 92 SER A O 1
ATOM 728 N N . PRO A 1 93 ? 13.441 2.369 -10.427 1.00 93.56 93 PRO A N 1
ATOM 729 C CA . PRO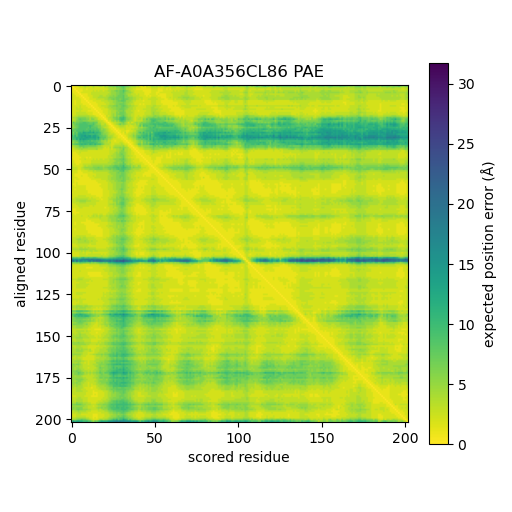 A 1 93 ? 14.879 2.620 -10.511 1.00 93.56 93 PRO A CA 1
ATOM 730 C C . PRO A 1 93 ? 15.330 3.854 -9.714 1.00 93.56 93 PRO A C 1
ATOM 732 O O . PRO A 1 93 ? 14.666 4.897 -9.714 1.00 93.56 93 PRO A O 1
ATOM 735 N N . ASN A 1 94 ? 16.461 3.719 -9.016 1.00 93.69 94 ASN A N 1
ATOM 736 C CA . ASN A 1 94 ? 17.063 4.741 -8.144 1.00 93.69 94 ASN A CA 1
ATOM 737 C C . ASN A 1 94 ? 16.150 5.278 -7.024 1.00 93.69 94 ASN A C 1
ATOM 739 O O . ASN A 1 94 ? 16.460 6.296 -6.404 1.00 93.69 94 ASN A O 1
ATOM 743 N N . SER A 1 95 ? 15.020 4.626 -6.754 1.00 94.81 95 SER A N 1
ATOM 744 C CA . SER A 1 95 ? 14.158 4.951 -5.621 1.00 94.81 95 SER A CA 1
ATOM 745 C C . SER A 1 95 ? 14.451 4.036 -4.430 1.00 94.81 95 SER A C 1
ATOM 747 O O . SER A 1 95 ? 15.067 2.983 -4.585 1.00 94.81 95 SER A O 1
ATOM 749 N N . HIS A 1 96 ? 14.005 4.432 -3.239 1.00 95.56 96 HIS A N 1
ATOM 750 C CA . HIS A 1 96 ? 14.072 3.590 -2.048 1.00 95.56 96 HIS A CA 1
ATOM 751 C C . HIS A 1 96 ? 12.794 3.730 -1.217 1.00 95.56 96 HIS A C 1
ATOM 753 O O . HIS A 1 96 ? 12.530 4.786 -0.634 1.00 95.56 96 HIS A O 1
ATOM 759 N N . MET A 1 97 ? 11.986 2.672 -1.157 1.00 97.06 97 MET A N 1
ATOM 760 C CA . MET A 1 97 ? 10.755 2.678 -0.368 1.00 97.06 97 MET A CA 1
ATOM 761 C C . MET A 1 97 ? 11.053 2.341 1.093 1.00 97.06 97 MET A C 1
ATOM 763 O O . MET A 1 97 ? 11.688 1.335 1.393 1.00 97.06 97 MET A O 1
ATOM 767 N N . GLY A 1 98 ? 10.545 3.152 2.018 1.00 95.44 98 GLY A N 1
ATOM 768 C CA . GLY A 1 98 ? 10.778 2.955 3.444 1.00 95.44 98 GLY A CA 1
ATOM 769 C C . GLY A 1 98 ? 12.098 3.549 3.934 1.00 95.44 98 GLY A C 1
ATOM 770 O O . GLY A 1 98 ? 12.610 3.094 4.951 1.00 95.44 98 GLY A O 1
ATOM 771 N N . HIS A 1 99 ? 12.613 4.614 3.301 1.00 93.06 99 HIS A N 1
ATOM 772 C CA . HIS A 1 99 ? 13.820 5.331 3.765 1.00 93.06 99 HIS A CA 1
ATOM 773 C C . HIS A 1 99 ? 13.786 5.677 5.267 1.00 93.06 99 HIS A C 1
ATOM 775 O O . HIS A 1 99 ? 14.813 5.762 5.939 1.00 93.06 99 HIS A O 1
ATOM 781 N N . ARG A 1 100 ? 12.579 5.839 5.820 1.00 93.50 100 ARG A N 1
ATOM 782 C CA . ARG A 1 100 ? 12.316 5.693 7.254 1.00 93.50 100 ARG A CA 1
ATOM 783 C C . ARG A 1 100 ? 11.114 4.780 7.447 1.00 93.50 100 ARG A C 1
ATOM 785 O O . ARG A 1 100 ? 10.074 5.042 6.847 1.00 93.50 100 ARG A O 1
ATOM 792 N N . VAL A 1 101 ? 11.240 3.785 8.321 1.00 95.81 101 VAL A N 1
ATOM 793 C CA . VAL A 1 101 ? 10.148 2.888 8.723 1.00 95.81 101 VAL A CA 1
ATOM 794 C C . VAL A 1 101 ? 9.820 3.138 10.191 1.00 95.81 101 VAL A C 1
ATOM 796 O O . VAL A 1 101 ? 10.696 3.046 11.050 1.00 95.81 101 VAL A O 1
ATOM 799 N N . LYS A 1 102 ? 8.562 3.469 10.484 1.00 95.31 102 LYS A N 1
ATOM 800 C CA . LYS A 1 102 ? 8.037 3.607 11.847 1.00 95.31 102 LYS A CA 1
ATOM 801 C C . LYS A 1 102 ? 6.770 2.783 11.977 1.00 95.31 102 LYS A C 1
ATOM 803 O O . LYS A 1 102 ? 5.761 3.126 11.378 1.00 95.31 102 LYS A O 1
ATOM 808 N N . ILE A 1 103 ? 6.814 1.712 12.750 1.00 93.31 103 ILE A N 1
ATOM 809 C CA . ILE A 1 103 ? 5.661 0.834 12.948 1.00 93.31 103 ILE A CA 1
ATOM 810 C C . ILE A 1 103 ? 5.458 0.712 14.449 1.00 93.31 103 ILE A C 1
ATOM 812 O O . ILE A 1 103 ? 6.387 0.338 15.167 1.00 93.31 103 ILE A O 1
ATOM 816 N N . GLY A 1 104 ? 4.279 1.117 14.916 1.00 83.50 104 GLY A N 1
ATOM 817 C CA . GLY A 1 104 ? 3.876 0.977 16.309 1.00 83.50 104 GLY A CA 1
ATOM 818 C C . GLY A 1 104 ? 3.822 -0.492 16.729 1.00 83.50 104 GLY A C 1
ATOM 819 O O . GLY A 1 104 ? 3.676 -1.386 15.901 1.00 83.50 104 GLY A O 1
ATOM 820 N N . TRP A 1 105 ? 3.943 -0.743 18.030 1.00 68.25 105 TRP A N 1
ATOM 821 C CA . TRP A 1 105 ? 3.933 -2.097 18.599 1.00 68.25 105 TRP A CA 1
ATOM 822 C C . TRP A 1 105 ? 2.522 -2.682 18.784 1.00 68.25 105 TRP A C 1
ATOM 824 O O . TRP A 1 105 ? 2.395 -3.834 19.177 1.00 68.25 105 TRP A O 1
ATOM 834 N N . ASN A 1 106 ? 1.477 -1.900 18.506 1.00 67.19 106 ASN A N 1
ATOM 835 C CA . ASN A 1 106 ? 0.083 -2.273 18.734 1.00 67.19 106 ASN A CA 1
ATOM 836 C C . ASN A 1 106 ? -0.450 -3.084 17.546 1.00 67.19 106 ASN A C 1
ATOM 838 O O . ASN A 1 106 ? -0.610 -2.494 16.485 1.00 67.19 106 ASN A O 1
ATOM 842 N N . ASP A 1 107 ? -0.742 -4.378 17.722 1.00 86.62 107 ASP A N 1
ATOM 843 C CA . ASP A 1 107 ? -1.541 -5.246 16.830 1.00 86.62 107 ASP A CA 1
ATOM 844 C C . ASP A 1 107 ? -1.514 -4.869 15.333 1.00 86.62 107 ASP A C 1
ATOM 846 O O . ASP A 1 107 ? -2.549 -4.638 14.700 1.00 86.62 107 ASP A O 1
ATOM 850 N N . VAL A 1 108 ? -0.304 -4.758 14.769 1.00 94.12 108 VAL A N 1
ATOM 851 C CA . VAL A 1 108 ? -0.098 -4.553 13.332 1.00 94.12 108 VAL A CA 1
ATOM 852 C C . VAL A 1 108 ? 0.235 -5.898 12.705 1.00 94.12 108 VAL A C 1
ATOM 854 O O . VAL A 1 108 ? 1.322 -6.441 12.907 1.00 94.12 108 VAL A O 1
ATOM 857 N N . GLN A 1 109 ? -0.688 -6.410 11.904 1.00 95.62 109 GLN A N 1
ATOM 858 C CA . GLN A 1 109 ? -0.497 -7.585 11.078 1.00 95.62 109 GLN A CA 1
ATOM 859 C C . GLN A 1 109 ? -0.028 -7.169 9.684 1.00 95.62 109 GLN A C 1
ATOM 861 O O . GLN A 1 109 ? -0.746 -6.515 8.929 1.00 95.62 109 GLN A O 1
ATOM 866 N N . ILE A 1 110 ? 1.181 -7.592 9.327 1.00 97.38 110 ILE A N 1
ATOM 867 C CA . ILE A 1 110 ? 1.723 -7.469 7.974 1.00 97.38 110 ILE A CA 1
ATOM 868 C C . ILE A 1 110 ? 1.957 -8.894 7.475 1.00 97.38 110 ILE A C 1
ATOM 870 O O . ILE A 1 110 ? 2.632 -9.691 8.135 1.00 97.38 110 ILE A O 1
ATOM 874 N N . ALA A 1 111 ? 1.324 -9.263 6.366 1.00 97.88 111 ALA A N 1
ATOM 875 C CA . ALA A 1 111 ? 1.374 -10.636 5.879 1.00 97.88 111 ALA A CA 1
ATOM 876 C C . ALA A 1 111 ? 1.195 -10.719 4.364 1.00 97.88 111 ALA A C 1
ATOM 878 O O . ALA A 1 111 ? 0.312 -10.069 3.807 1.00 97.88 111 ALA A O 1
ATOM 879 N N . ARG A 1 112 ? 1.945 -11.614 3.714 1.00 98.00 112 ARG A N 1
ATOM 880 C CA . ARG A 1 112 ? 1.716 -11.995 2.310 1.00 98.00 112 ARG A CA 1
ATOM 881 C C . ARG A 1 112 ? 1.791 -10.827 1.327 1.00 98.00 112 ARG A C 1
ATOM 8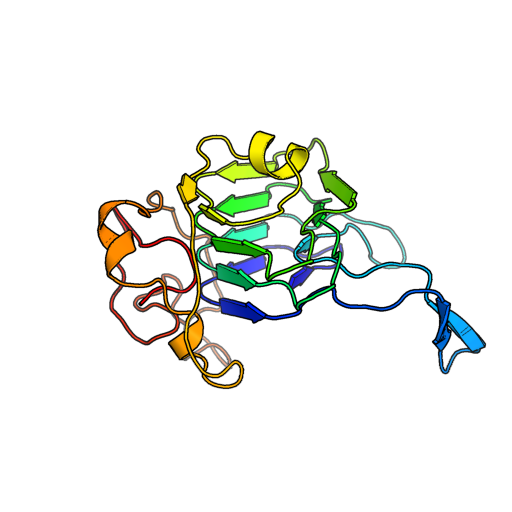83 O O . ARG A 1 112 ? 1.166 -10.873 0.272 1.00 98.00 112 ARG A O 1
ATOM 890 N N . ASN A 1 113 ? 2.559 -9.788 1.635 1.00 98.75 113 ASN A N 1
ATOM 891 C CA . ASN A 1 113 ? 2.833 -8.741 0.660 1.00 98.75 113 ASN A CA 1
ATOM 892 C C . ASN A 1 113 ? 3.987 -9.169 -0.259 1.00 98.75 113 ASN A C 1
ATOM 894 O O . ASN A 1 113 ? 4.913 -9.863 0.167 1.00 98.75 113 ASN A O 1
ATOM 898 N N . ALA A 1 114 ? 3.926 -8.744 -1.517 1.00 98.50 114 ALA A N 1
ATOM 899 C CA . ALA A 1 114 ? 5.000 -8.903 -2.480 1.00 98.50 114 ALA A CA 1
ATOM 900 C C . ALA A 1 114 ? 5.890 -7.661 -2.526 1.00 98.50 114 ALA A C 1
ATOM 902 O O . ALA A 1 114 ? 5.402 -6.531 -2.506 1.00 98.50 114 ALA A O 1
ATOM 903 N N . PHE A 1 115 ? 7.198 -7.878 -2.608 1.00 98.62 115 PHE A N 1
ATOM 904 C CA . PHE A 1 115 ? 8.215 -6.838 -2.558 1.00 98.62 115 PHE A CA 1
ATOM 905 C C . PHE A 1 115 ? 9.174 -6.983 -3.741 1.00 98.62 115 PHE A C 1
ATOM 907 O O . PHE A 1 115 ? 9.714 -8.067 -3.970 1.00 98.62 115 PHE A O 1
ATOM 914 N N . SER A 1 116 ? 9.399 -5.880 -4.458 1.00 98.19 116 SER A N 1
ATOM 915 C CA . SER A 1 116 ? 10.332 -5.789 -5.585 1.00 98.19 116 SER A CA 1
ATOM 916 C C . SER A 1 116 ? 11.189 -4.523 -5.501 1.00 98.19 116 SER A C 1
ATOM 918 O O . SER A 1 116 ? 10.690 -3.428 -5.215 1.00 98.19 116 SER A O 1
ATOM 920 N N . GLY A 1 117 ? 12.484 -4.662 -5.787 1.00 97.62 117 GLY A N 1
ATOM 921 C CA . GLY A 1 117 ? 13.446 -3.561 -5.812 1.00 97.62 117 GLY A CA 1
ATOM 922 C C . GLY A 1 117 ? 13.930 -3.103 -4.430 1.00 97.62 117 GLY A C 1
ATOM 923 O O . GLY A 1 117 ? 13.911 -3.839 -3.444 1.00 97.62 117 GLY A O 1
ATOM 924 N N . SER A 1 118 ? 14.413 -1.859 -4.363 1.00 97.75 118 SER A N 1
ATOM 925 C CA . SER A 1 118 ? 14.998 -1.263 -3.156 1.00 97.75 118 SER A CA 1
ATOM 926 C C . SER A 1 118 ? 13.930 -0.865 -2.129 1.00 97.75 118 SER A C 1
ATOM 928 O O . SER A 1 118 ? 13.431 0.265 -2.104 1.00 97.75 118 SER A O 1
ATOM 930 N N . ILE A 1 119 ? 13.583 -1.810 -1.260 1.00 98.25 119 ILE A N 1
ATOM 931 C CA . ILE A 1 119 ? 12.625 -1.636 -0.165 1.00 98.25 119 ILE A CA 1
ATOM 932 C C . ILE A 1 119 ? 13.341 -1.859 1.166 1.00 98.25 119 ILE A C 1
ATOM 934 O O . ILE A 1 119 ? 14.196 -2.733 1.290 1.00 98.25 119 ILE A O 1
ATOM 938 N N . ALA A 1 120 ? 13.007 -1.052 2.170 1.00 98.12 120 ALA A N 1
ATOM 939 C CA . ALA A 1 120 ? 13.619 -1.117 3.487 1.00 98.12 120 ALA A CA 1
ATOM 940 C C . ALA A 1 120 ? 13.502 -2.527 4.108 1.00 98.12 120 ALA A C 1
ATOM 942 O O . ALA A 1 120 ? 12.383 -2.989 4.358 1.00 98.12 120 ALA A O 1
ATOM 943 N N . PRO A 1 121 ? 14.629 -3.181 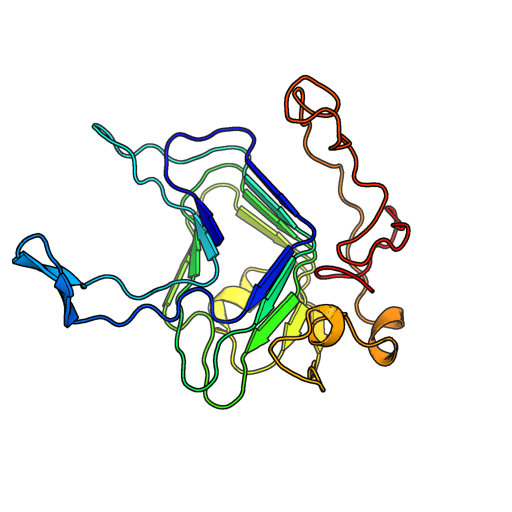4.460 1.00 97.94 121 PRO A N 1
ATOM 944 C CA . PRO A 1 121 ? 14.611 -4.518 5.055 1.00 97.94 121 PRO A CA 1
ATOM 945 C C . PRO A 1 121 ? 13.793 -4.595 6.346 1.00 97.94 121 PRO A C 1
ATOM 947 O O . PRO A 1 121 ? 13.120 -5.586 6.596 1.00 97.94 121 PRO A O 1
ATOM 950 N N . ALA A 1 122 ? 13.780 -3.518 7.138 1.00 96.19 122 ALA A N 1
ATOM 951 C CA . ALA A 1 122 ? 12.986 -3.432 8.362 1.00 96.19 122 ALA A CA 1
ATOM 952 C C . ALA A 1 122 ? 11.467 -3.491 8.118 1.00 96.19 122 ALA A C 1
ATOM 954 O O . ALA A 1 122 ? 10.731 -3.856 9.029 1.00 96.19 122 ALA A O 1
ATOM 955 N N . PHE A 1 123 ? 10.989 -3.120 6.925 1.00 97.56 123 PHE A N 1
ATOM 956 C CA . PHE A 1 123 ? 9.579 -3.267 6.564 1.00 97.56 123 PHE A CA 1
ATOM 957 C C . PHE A 1 123 ? 9.275 -4.694 6.107 1.00 97.56 123 PHE A C 1
ATOM 959 O O . PHE A 1 123 ? 8.339 -5.300 6.619 1.00 97.56 123 PHE A O 1
ATOM 966 N N . ILE A 1 124 ? 10.113 -5.257 5.230 1.00 98.44 124 ILE A N 1
ATOM 967 C CA . ILE A 1 124 ? 9.982 -6.648 4.767 1.00 98.44 124 ILE A CA 1
ATOM 968 C C . ILE A 1 124 ? 10.024 -7.617 5.955 1.00 98.44 124 ILE A C 1
ATOM 970 O O . ILE A 1 124 ? 9.181 -8.497 6.057 1.00 98.44 124 ILE A O 1
ATOM 974 N N . ALA A 1 125 ? 10.946 -7.414 6.901 1.00 96.94 125 ALA A N 1
ATOM 975 C CA . ALA A 1 125 ? 11.100 -8.260 8.087 1.00 96.94 125 ALA A CA 1
ATOM 976 C C . ALA A 1 125 ? 9.908 -8.211 9.061 1.00 96.94 125 ALA A C 1
ATOM 978 O O . ALA A 1 125 ? 9.830 -9.030 9.973 1.00 96.94 125 ALA A O 1
ATOM 979 N N . ARG A 1 126 ? 9.000 -7.236 8.914 1.00 96.25 126 ARG A N 1
ATOM 980 C CA . ARG A 1 126 ? 7.752 -7.176 9.688 1.00 96.25 126 ARG A CA 1
ATOM 981 C C . ARG A 1 126 ? 6.623 -7.965 9.037 1.00 96.25 126 ARG A C 1
ATOM 983 O O . ARG A 1 126 ? 5.643 -8.250 9.718 1.00 96.25 126 ARG A O 1
ATOM 990 N N . ASP A 1 127 ? 6.748 -8.305 7.757 1.00 98.06 127 ASP A N 1
ATOM 991 C CA . ASP A 1 127 ? 5.828 -9.217 7.097 1.00 98.06 127 ASP A CA 1
ATOM 992 C C . ASP A 1 127 ? 6.094 -10.648 7.578 1.00 98.06 127 ASP A C 1
ATOM 994 O O . ASP A 1 127 ? 7.223 -11.133 7.554 1.00 98.06 127 ASP A O 1
ATOM 998 N N . SER A 1 128 ? 5.047 -11.329 8.033 1.00 97.56 128 SER A N 1
ATOM 999 C CA . SER A 1 128 ? 5.141 -12.708 8.528 1.00 97.56 128 SER A CA 1
ATOM 1000 C C . SER A 1 128 ? 5.405 -13.746 7.431 1.00 97.56 128 SER A C 1
ATOM 1002 O O . SER A 1 128 ? 5.916 -14.827 7.726 1.00 97.56 128 SER A O 1
ATOM 1004 N N . ARG A 1 129 ? 5.037 -13.457 6.177 1.00 97.81 129 ARG A N 1
ATOM 1005 C CA . ARG A 1 129 ? 5.171 -14.348 5.011 1.00 97.81 129 ARG A CA 1
ATOM 1006 C C . ARG A 1 129 ? 5.426 -13.521 3.737 1.00 97.81 129 ARG A C 1
ATOM 1008 O O . ARG A 1 129 ? 4.579 -13.548 2.837 1.00 97.81 129 ARG A O 1
ATOM 1015 N N . PRO A 1 130 ? 6.550 -12.788 3.650 1.00 98.56 130 PRO A N 1
ATOM 1016 C CA . PRO A 1 130 ? 6.840 -11.929 2.511 1.00 98.56 130 PRO A CA 1
ATOM 1017 C C . PRO A 1 130 ? 7.016 -12.755 1.235 1.00 98.56 130 PRO A C 1
ATOM 1019 O O . PRO A 1 130 ? 7.562 -13.859 1.263 1.00 98.56 130 PRO A O 1
ATOM 1022 N N . LEU A 1 131 ? 6.587 -12.194 0.109 1.00 98.50 131 LEU A N 1
ATOM 1023 C CA . LEU A 1 131 ? 6.875 -12.710 -1.224 1.00 98.50 131 LEU A CA 1
ATOM 1024 C C . LEU A 1 131 ? 7.920 -11.794 -1.864 1.00 98.50 131 LEU A C 1
ATOM 1026 O O . LEU A 1 131 ? 7.714 -10.588 -1.968 1.00 98.50 131 LEU A O 1
ATOM 1030 N N . LEU A 1 132 ? 9.060 -12.344 -2.266 1.00 98.12 132 LEU A N 1
ATOM 1031 C CA . LEU A 1 132 ? 10.108 -11.584 -2.944 1.00 98.12 132 LEU A CA 1
ATOM 1032 C C . LEU A 1 132 ? 10.093 -11.960 -4.420 1.00 98.12 132 LEU A C 1
ATOM 1034 O O . LEU A 1 132 ? 10.159 -13.142 -4.747 1.00 98.12 132 LEU A O 1
ATOM 1038 N N . ALA A 1 133 ? 10.003 -10.966 -5.296 1.00 96.50 133 ALA A N 1
ATOM 1039 C CA . ALA A 1 133 ? 10.014 -11.179 -6.736 1.00 96.50 133 ALA A CA 1
ATOM 1040 C C . ALA A 1 133 ? 10.622 -9.971 -7.447 1.00 96.50 133 ALA A C 1
ATOM 1042 O O . ALA A 1 133 ? 10.493 -8.839 -6.986 1.00 96.50 133 ALA A O 1
ATOM 1043 N N . ASP A 1 134 ? 11.244 -10.208 -8.598 1.00 95.81 134 ASP A N 1
ATOM 1044 C CA . ASP A 1 134 ? 11.736 -9.139 -9.466 1.00 95.81 134 ASP A CA 1
ATOM 1045 C C . ASP A 1 134 ? 10.604 -8.649 -10.374 1.00 95.81 134 ASP A C 1
ATOM 1047 O O . ASP A 1 134 ? 10.511 -9.016 -11.544 1.00 95.81 134 ASP A O 1
ATOM 1051 N N . ILE A 1 135 ? 9.660 -7.906 -9.794 1.00 95.69 135 ILE A N 1
ATOM 1052 C CA . ILE A 1 135 ? 8.503 -7.358 -10.509 1.00 95.69 135 ILE A CA 1
ATOM 1053 C C . ILE A 1 135 ? 8.934 -6.090 -11.240 1.00 95.69 135 ILE A C 1
ATOM 1055 O O . ILE A 1 135 ? 9.339 -5.113 -10.608 1.00 95.69 135 ILE A O 1
ATOM 1059 N N . SER A 1 136 ? 8.755 -6.091 -12.559 1.00 88.44 136 SER A N 1
ATOM 1060 C CA . SER A 1 136 ? 8.921 -4.929 -13.426 1.00 88.44 136 SER A CA 1
ATOM 1061 C C . SER A 1 136 ? 7.646 -4.680 -14.228 1.00 88.44 136 SER A C 1
ATOM 1063 O O . SER A 1 136 ? 7.071 -5.597 -14.823 1.00 88.44 136 SER A O 1
ATOM 1065 N N . PHE A 1 137 ? 7.212 -3.423 -14.233 1.00 90.56 137 PHE A N 1
ATOM 1066 C CA . PHE A 1 137 ? 6.092 -2.953 -15.037 1.00 90.56 137 PHE A CA 1
ATOM 1067 C C . PHE A 1 137 ? 6.627 -2.374 -16.344 1.00 90.56 137 PHE A C 1
ATOM 1069 O O . PHE A 1 137 ? 7.514 -1.519 -16.332 1.00 90.56 137 PHE A O 1
ATOM 1076 N N . VAL A 1 138 ? 6.106 -2.865 -17.466 1.00 83.81 138 VAL A N 1
ATOM 1077 C CA . VAL A 1 138 ? 6.485 -2.425 -18.812 1.00 83.81 138 VAL A CA 1
ATOM 1078 C C . VAL A 1 138 ? 5.257 -1.794 -19.447 1.00 83.81 138 VAL A C 1
ATOM 1080 O O . VAL A 1 138 ? 4.233 -2.456 -19.591 1.00 83.81 138 VAL A O 1
ATOM 1083 N N . GLY A 1 139 ? 5.357 -0.520 -19.812 1.00 87.75 139 GLY A N 1
ATOM 1084 C CA . GLY A 1 139 ? 4.262 0.227 -20.417 1.00 87.75 139 GLY A CA 1
ATOM 1085 C C . GLY A 1 139 ? 4.330 1.718 -20.107 1.00 87.75 139 GLY A C 1
ATOM 1086 O O . GLY A 1 139 ? 5.235 2.193 -19.420 1.00 87.75 139 GLY A O 1
ATOM 1087 N N . GLU A 1 140 ? 3.349 2.452 -20.621 1.00 88.38 140 GLU A N 1
ATOM 1088 C CA . GLU A 1 140 ? 3.192 3.883 -20.372 1.00 88.38 140 GLU A CA 1
ATOM 1089 C C . GLU A 1 140 ? 2.766 4.134 -18.923 1.00 88.38 140 GLU A C 1
ATOM 1091 O O . GLU A 1 140 ? 1.803 3.537 -18.438 1.00 88.38 140 GLU A O 1
ATOM 1096 N N . ALA A 1 141 ? 3.433 5.057 -18.229 1.00 85.94 141 ALA A N 1
ATOM 1097 C CA . ALA A 1 141 ? 3.129 5.355 -16.826 1.00 85.94 141 ALA A CA 1
ATOM 1098 C C . ALA A 1 141 ? 1.717 5.940 -16.615 1.00 85.94 141 ALA A C 1
ATOM 1100 O O . ALA A 1 141 ? 1.157 5.853 -15.526 1.00 85.94 141 ALA A O 1
ATOM 1101 N N . SER A 1 142 ? 1.128 6.541 -17.653 1.00 87.69 142 SER A N 1
ATOM 1102 C CA . SER A 1 142 ? -0.248 7.051 -17.631 1.00 87.69 142 SER A CA 1
ATOM 1103 C C . SER A 1 142 ? -1.303 5.959 -17.839 1.00 87.69 142 SER A C 1
ATOM 1105 O O . SER A 1 142 ? -2.474 6.177 -17.526 1.00 87.69 142 SER A O 1
ATOM 1107 N N . ALA A 1 143 ? -0.917 4.788 -18.352 1.00 92.69 143 ALA A N 1
ATOM 1108 C CA . ALA A 1 143 ? -1.830 3.682 -18.591 1.00 92.69 143 ALA A CA 1
ATOM 1109 C C . ALA A 1 143 ? -1.944 2.815 -17.333 1.00 92.69 143 ALA A C 1
ATOM 1111 O O . ALA A 1 143 ? -0.992 2.154 -16.929 1.00 92.69 143 ALA A O 1
ATOM 1112 N N . VAL A 1 144 ? -3.134 2.760 -16.731 1.00 91.25 144 VAL A N 1
ATOM 1113 C CA . VAL A 1 144 ? -3.366 1.968 -15.507 1.00 91.25 144 VAL A CA 1
ATOM 1114 C C . VAL A 1 144 ? -3.048 0.479 -15.686 1.00 91.25 144 VAL A C 1
ATOM 1116 O O . VAL A 1 144 ? -2.557 -0.157 -14.758 1.00 91.25 144 VAL A O 1
ATOM 1119 N N . GLY A 1 145 ? -3.252 -0.054 -16.898 1.00 94.00 145 GLY A N 1
ATOM 1120 C CA . GLY A 1 145 ? -2.911 -1.431 -17.266 1.00 94.00 145 GLY A CA 1
ATOM 1121 C C . GLY A 1 145 ? -1.421 -1.758 -17.145 1.00 94.00 145 GLY A C 1
ATOM 1122 O O . GLY A 1 145 ? -1.076 -2.921 -16.987 1.00 94.00 145 GLY A O 1
ATOM 1123 N N . THR A 1 146 ? -0.536 -0.757 -17.139 1.00 94.81 146 THR A N 1
ATOM 1124 C CA . THR A 1 146 ? 0.903 -0.947 -16.898 1.00 94.81 146 THR A CA 1
ATOM 1125 C C . THR A 1 146 ? 1.179 -1.546 -15.519 1.00 94.81 146 THR A C 1
ATOM 1127 O O . THR A 1 146 ? 2.162 -2.260 -15.356 1.00 94.81 146 THR A O 1
ATOM 1130 N N . TYR A 1 147 ? 0.315 -1.285 -14.533 1.00 96.06 147 TYR A N 1
ATOM 1131 C CA . TYR A 1 147 ? 0.503 -1.685 -13.132 1.00 96.06 147 TYR A CA 1
ATOM 1132 C C . TYR A 1 147 ? -0.289 -2.940 -12.731 1.00 96.06 147 TYR A C 1
ATOM 1134 O O . TYR A 1 147 ? -0.351 -3.284 -11.547 1.00 96.06 147 TYR A O 1
ATOM 1142 N N . ALA A 1 148 ? -0.888 -3.610 -13.716 1.00 94.88 148 ALA A N 1
ATOM 1143 C CA . ALA A 1 148 ? -1.407 -4.967 -13.609 1.00 94.88 148 ALA A CA 1
ATOM 1144 C C . ALA A 1 148 ? -0.293 -5.939 -13.210 1.00 94.88 148 ALA A C 1
ATOM 1146 O O . ALA A 1 148 ? 0.832 -5.815 -13.705 1.00 94.88 148 ALA A O 1
ATOM 1147 N N . LEU A 1 149 ? -0.587 -6.925 -12.359 1.00 95.50 149 LEU A N 1
ATOM 1148 C CA . LEU A 1 149 ? 0.374 -7.983 -12.062 1.00 95.50 149 LEU A CA 1
ATOM 1149 C C . LEU A 1 149 ? 0.647 -8.785 -13.349 1.00 95.50 149 LEU A C 1
ATOM 1151 O O . LEU A 1 149 ? -0.277 -9.382 -13.901 1.00 95.50 149 LEU A O 1
ATOM 1155 N N . PRO A 1 150 ? 1.893 -8.838 -13.861 1.00 93.00 150 PRO A N 1
ATOM 1156 C CA . PRO A 1 150 ? 2.151 -9.571 -15.094 1.00 93.00 150 PRO A CA 1
ATOM 1157 C C . PRO A 1 150 ? 1.828 -11.062 -14.940 1.00 93.00 150 PRO A C 1
ATOM 1159 O O . PRO A 1 150 ? 2.240 -11.687 -13.962 1.00 93.00 150 PRO A O 1
ATOM 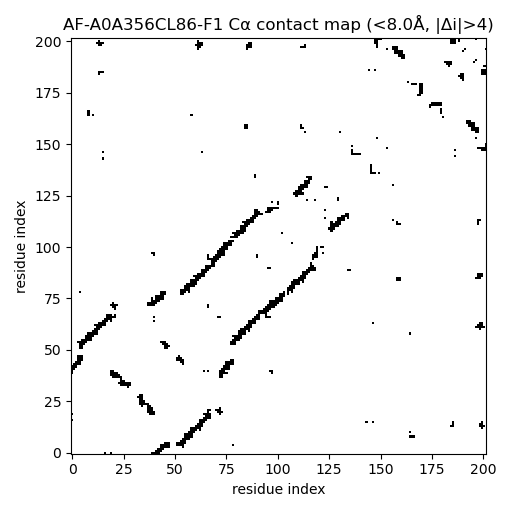1162 N N . SER A 1 151 ? 1.171 -11.648 -15.946 1.00 92.62 151 SER A N 1
ATOM 1163 C CA . SER A 1 151 ? 0.680 -13.039 -15.921 1.00 92.62 151 SER A CA 1
ATOM 1164 C C . SER A 1 151 ? 1.743 -14.082 -15.580 1.00 92.62 151 SER A C 1
ATOM 1166 O O . SER A 1 151 ? 1.449 -15.084 -14.931 1.00 92.62 151 SER A O 1
ATOM 1168 N N . ARG A 1 152 ? 3.005 -13.822 -15.940 1.00 93.62 152 ARG A N 1
ATOM 1169 C CA . ARG A 1 152 ? 4.152 -14.670 -15.578 1.00 93.62 152 ARG A CA 1
ATOM 1170 C C . ARG A 1 152 ? 4.303 -14.900 -14.068 1.00 93.62 152 ARG A C 1
ATOM 1172 O O . ARG A 1 152 ? 4.851 -15.921 -13.685 1.00 93.62 152 ARG A O 1
ATOM 1179 N N . TYR A 1 153 ? 3.806 -13.995 -13.223 1.00 95.44 153 TYR A N 1
ATOM 1180 C CA . TYR A 1 153 ? 3.871 -14.131 -11.765 1.00 95.44 153 TYR A CA 1
ATOM 1181 C C . TYR A 1 153 ? 2.610 -14.736 -11.145 1.00 95.44 153 TYR A C 1
ATOM 1183 O O . TYR A 1 153 ? 2.588 -14.973 -9.940 1.00 95.44 153 TYR A O 1
ATOM 1191 N N . HIS A 1 154 ? 1.548 -14.989 -11.916 1.00 94.25 154 HIS A N 1
ATOM 1192 C CA . HIS A 1 154 ? 0.264 -15.437 -11.362 1.00 94.25 154 HIS A CA 1
ATOM 1193 C C . HIS A 1 154 ? 0.351 -16.772 -10.629 1.00 94.25 154 HIS A C 1
ATOM 1195 O O . HIS A 1 154 ? -0.431 -17.013 -9.718 1.00 94.25 154 HIS A O 1
ATOM 1201 N N . ALA A 1 155 ? 1.267 -17.661 -11.008 1.00 92.62 155 ALA A N 1
ATOM 1202 C CA . ALA A 1 155 ? 1.447 -18.930 -10.303 1.00 92.62 155 ALA A CA 1
ATOM 1203 C C . ALA A 1 155 ? 2.146 -18.752 -8.941 1.00 92.62 155 ALA A C 1
ATOM 1205 O O . ALA A 1 155 ? 1.880 -19.502 -8.007 1.00 92.62 155 ALA A O 1
ATOM 1206 N N . GLU A 1 156 ? 3.018 -17.751 -8.824 1.00 93.81 156 GLU A N 1
ATOM 1207 C CA . GLU A 1 156 ? 3.947 -17.591 -7.699 1.00 93.81 156 GLU A CA 1
ATOM 1208 C C . GLU A 1 156 ? 3.459 -16.558 -6.678 1.00 93.81 156 GLU A C 1
ATOM 1210 O O . GLU A 1 156 ? 3.616 -16.731 -5.468 1.00 93.81 156 GLU A O 1
ATOM 1215 N N . LEU A 1 157 ? 2.839 -15.477 -7.155 1.00 96.19 157 LEU A N 1
ATOM 1216 C CA . LEU A 1 157 ? 2.424 -14.337 -6.344 1.00 96.19 157 LEU A CA 1
ATOM 1217 C C . LEU A 1 157 ? 0.945 -14.430 -5.962 1.00 96.19 157 LEU A C 1
ATOM 1219 O O . LEU A 1 157 ? 0.114 -13.588 -6.312 1.00 96.19 157 LEU A O 1
ATOM 1223 N N . ARG A 1 158 ? 0.639 -15.482 -5.199 1.00 96.06 158 ARG A N 1
ATOM 1224 C CA . ARG A 1 158 ? -0.670 -15.699 -4.575 1.00 96.06 158 ARG A CA 1
ATOM 1225 C C . ARG A 1 158 ? -0.705 -15.134 -3.161 1.00 96.06 158 ARG A C 1
ATOM 1227 O O . ARG A 1 158 ? 0.181 -15.379 -2.337 1.00 96.06 158 ARG A O 1
ATOM 1234 N N . GLY A 1 159 ? -1.756 -14.378 -2.887 1.00 95.44 159 GLY A N 1
ATOM 1235 C CA . GLY A 1 159 ? -2.100 -13.882 -1.570 1.00 95.44 159 GLY A CA 1
ATOM 1236 C C . GLY A 1 159 ? -2.652 -14.980 -0.666 1.00 95.44 159 GLY A C 1
ATOM 1237 O O . GLY A 1 159 ? -2.790 -16.145 -1.037 1.00 95.44 159 GLY A O 1
ATOM 1238 N N . GLN A 1 160 ? -2.960 -14.597 0.565 1.00 95.62 160 GLN A N 1
ATOM 1239 C CA . GLN A 1 160 ? -3.782 -15.407 1.460 1.00 95.62 160 GLN A CA 1
ATOM 1240 C C . GLN A 1 160 ? -5.258 -15.050 1.306 1.00 95.62 160 GLN A C 1
ATOM 1242 O O . GLN A 1 160 ? -5.586 -13.890 1.046 1.00 95.62 160 GLN A O 1
ATOM 1247 N N . SER A 1 161 ? -6.130 -16.016 1.588 1.00 95.00 161 SER A N 1
ATOM 1248 C CA . SER A 1 161 ? -7.530 -15.723 1.870 1.00 95.00 161 SER A CA 1
ATOM 1249 C C . SER A 1 161 ? -7.654 -14.713 3.019 1.00 95.00 161 SER A C 1
ATOM 1251 O O . SER A 1 161 ? -6.849 -14.697 3.963 1.00 95.00 161 SER A O 1
ATOM 1253 N N . LEU A 1 162 ? -8.645 -13.833 2.905 1.00 91.94 162 LEU A N 1
ATOM 1254 C CA . LEU A 1 162 ? -8.921 -12.764 3.852 1.00 91.94 162 LEU A CA 1
ATOM 1255 C C . LEU A 1 162 ? -10.418 -12.744 4.151 1.00 91.94 162 LEU A C 1
ATOM 1257 O O . LEU A 1 162 ? -11.234 -12.559 3.251 1.00 91.94 162 LEU A O 1
ATOM 1261 N N . THR A 1 163 ? -10.778 -12.814 5.431 1.00 92.50 163 THR A N 1
ATOM 1262 C CA . THR A 1 163 ? -12.120 -12.416 5.858 1.00 92.50 163 THR A CA 1
ATOM 1263 C C . THR A 1 163 ? -12.247 -10.910 5.677 1.00 92.50 163 THR A C 1
ATOM 1265 O O . THR A 1 163 ? -11.612 -10.134 6.395 1.00 92.50 163 THR A O 1
ATOM 1268 N N . HIS A 1 164 ? -13.037 -10.485 4.694 1.00 92.44 164 HIS A N 1
ATOM 1269 C CA . HIS A 1 164 ? -13.213 -9.066 4.419 1.00 92.44 164 HIS A CA 1
ATOM 1270 C C . HIS A 1 164 ? -13.821 -8.350 5.641 1.00 92.44 164 HIS A C 1
ATOM 1272 O O . HIS A 1 164 ? -14.788 -8.848 6.223 1.00 92.44 164 HIS A O 1
ATOM 1278 N N . PRO A 1 165 ? -13.280 -7.184 6.046 1.00 93.56 165 PRO A N 1
ATOM 1279 C CA . PRO A 1 165 ? -13.876 -6.388 7.113 1.00 93.56 165 PRO A CA 1
ATOM 1280 C C . PRO A 1 165 ? -15.274 -5.921 6.702 1.00 93.56 165 PRO A C 1
ATOM 1282 O O . PRO A 1 165 ? -15.496 -5.570 5.542 1.00 93.56 165 PRO A O 1
ATOM 1285 N N . SER A 1 166 ? -16.198 -5.871 7.663 1.00 91.00 166 SER A N 1
ATOM 1286 C CA . SER A 1 166 ? -17.555 -5.394 7.395 1.00 91.00 166 SER A CA 1
ATOM 1287 C C . SER A 1 166 ? -17.553 -3.934 6.943 1.00 91.00 166 SER A C 1
ATOM 1289 O O . SER A 1 166 ? -16.865 -3.080 7.519 1.00 91.00 166 SER A O 1
ATOM 1291 N N . PHE A 1 167 ? -18.385 -3.643 5.944 1.00 90.31 167 PHE A N 1
ATOM 1292 C CA . PHE A 1 167 ? -18.638 -2.294 5.457 1.00 90.31 167 PHE A CA 1
ATOM 1293 C C . PHE A 1 167 ? -20.147 -2.020 5.456 1.00 90.31 167 PHE A C 1
ATOM 1295 O O . PHE A 1 167 ? -20.789 -2.107 4.414 1.00 90.31 167 PHE A O 1
ATOM 1302 N N . PRO A 1 168 ? -20.744 -1.633 6.602 1.00 90.00 168 PRO A N 1
ATOM 1303 C CA . PRO A 1 168 ? -22.205 -1.564 6.752 1.00 90.00 168 PRO A CA 1
ATOM 1304 C C . PRO A 1 168 ? -22.930 -0.591 5.810 1.00 90.00 168 PRO A C 1
ATOM 1306 O O . PRO A 1 168 ? -24.159 -0.646 5.683 1.00 90.00 168 PRO A O 1
ATOM 1309 N N . ALA A 1 169 ? -22.183 0.338 5.209 1.00 90.88 169 ALA A N 1
ATOM 1310 C CA . ALA A 1 169 ? -22.685 1.322 4.260 1.00 90.88 169 ALA A CA 1
ATOM 1311 C C . ALA A 1 169 ? -22.605 0.852 2.793 1.00 90.88 169 ALA A C 1
ATOM 1313 O O . ALA A 1 169 ? -23.151 1.529 1.925 1.00 90.88 169 ALA A O 1
ATOM 1314 N N . ALA A 1 170 ? -21.968 -0.292 2.517 1.00 92.31 170 ALA A N 1
ATOM 1315 C CA . ALA A 1 170 ? -21.966 -0.925 1.202 1.00 92.31 170 ALA A CA 1
ATOM 1316 C C . ALA A 1 170 ? -23.396 -1.143 0.689 1.00 92.31 170 ALA A C 1
ATOM 1318 O O . ALA A 1 170 ? -24.302 -1.474 1.460 1.00 92.31 170 ALA A O 1
ATOM 1319 N N . GLY A 1 171 ? -23.604 -0.926 -0.608 1.00 93.38 171 GLY A N 1
ATOM 1320 C CA . GLY A 1 171 ? -24.906 -1.076 -1.256 1.00 93.38 171 GLY A CA 1
ATOM 1321 C C . GLY A 1 171 ? -25.956 -0.042 -0.829 1.00 93.38 171 GLY A C 1
ATOM 1322 O O . GLY A 1 171 ? -27.124 -0.187 -1.184 1.00 93.38 171 GLY A O 1
ATOM 1323 N N . LYS A 1 172 ? -25.584 1.011 -0.082 1.00 94.56 172 LYS A N 1
ATOM 1324 C CA . LYS A 1 172 ? -26.527 2.017 0.441 1.00 94.56 172 LYS A CA 1
ATOM 1325 C C . LYS A 1 172 ? -26.146 3.440 0.041 1.00 94.56 172 LYS A C 1
ATOM 1327 O O . LYS A 1 172 ? -24.983 3.837 0.096 1.00 94.56 172 LYS A O 1
ATOM 1332 N N . GLY A 1 173 ? -27.155 4.252 -0.280 1.00 94.75 173 GLY A N 1
ATOM 1333 C CA . GLY A 1 173 ? -26.993 5.682 -0.559 1.00 94.75 173 GLY A CA 1
ATOM 1334 C C . GLY A 1 173 ? -25.948 5.956 -1.644 1.00 94.75 173 GLY A C 1
ATOM 1335 O O . GLY A 1 173 ? -25.947 5.310 -2.690 1.00 94.75 173 GLY A O 1
ATOM 1336 N N . ILE A 1 174 ? -25.019 6.880 -1.373 1.00 93.31 174 ILE A N 1
ATOM 1337 C CA . ILE A 1 174 ? -23.928 7.227 -2.304 1.00 93.31 174 ILE A CA 1
ATOM 1338 C C . ILE A 1 174 ? -22.956 6.063 -2.569 1.00 93.31 174 ILE A C 1
ATOM 1340 O O . ILE A 1 174 ? -22.185 6.117 -3.521 1.00 93.31 174 ILE A O 1
ATOM 1344 N N . LEU A 1 175 ? -23.005 5.004 -1.755 1.00 92.56 175 LEU A N 1
ATOM 1345 C CA . LEU A 1 175 ? -22.189 3.793 -1.869 1.00 92.56 175 LEU A CA 1
ATOM 1346 C C . LEU A 1 175 ? -22.994 2.615 -2.443 1.00 92.56 175 LEU A C 1
ATOM 1348 O O . LEU A 1 175 ? -22.577 1.466 -2.324 1.00 92.56 175 LEU A O 1
ATOM 1352 N N . GLY A 1 176 ? -24.144 2.883 -3.076 1.00 93.44 176 GLY A N 1
ATOM 1353 C CA . GLY A 1 176 ? -25.006 1.865 -3.691 1.00 93.44 176 GLY A CA 1
ATOM 1354 C C . GLY A 1 176 ? -24.307 0.972 -4.719 1.00 93.44 176 GLY A C 1
ATOM 1355 O O . GLY A 1 176 ? -24.714 -0.162 -4.928 1.00 93.44 176 GLY A O 1
ATOM 1356 N N . HIS A 1 177 ? -23.230 1.473 -5.321 1.00 89.88 177 HIS A N 1
ATOM 1357 C CA . HIS A 1 177 ? -22.426 0.784 -6.328 1.00 89.88 177 HIS A CA 1
ATOM 1358 C C . HIS A 1 177 ? -21.241 -0.005 -5.741 1.00 89.88 177 HIS A C 1
ATOM 1360 O O . HIS A 1 177 ? -20.468 -0.581 -6.499 1.00 89.88 177 HIS A O 1
ATOM 1366 N N . ILE A 1 178 ? -21.058 -0.008 -4.416 1.00 89.69 178 ILE A N 1
ATOM 1367 C CA . ILE A 1 178 ? -19.944 -0.691 -3.748 1.00 89.69 178 ILE A CA 1
ATOM 1368 C C . ILE A 1 178 ? -20.487 -1.895 -2.988 1.00 89.69 178 ILE A C 1
ATOM 1370 O O . ILE A 1 178 ? -21.305 -1.737 -2.081 1.00 89.69 178 ILE A O 1
ATOM 1374 N N . SER A 1 179 ? -19.997 -3.086 -3.323 1.00 91.12 179 SER A N 1
ATOM 1375 C CA 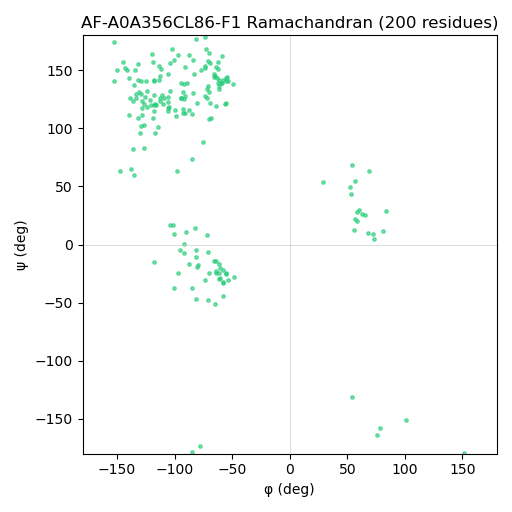. SER A 1 179 ? -20.297 -4.320 -2.601 1.00 91.12 179 SER A CA 1
ATOM 1376 C C . SER A 1 179 ? -19.507 -4.416 -1.288 1.00 91.12 179 SER A C 1
ATOM 1378 O O . SER A 1 179 ? -18.392 -3.899 -1.158 1.00 91.12 179 SER A O 1
ATOM 1380 N N . GLU A 1 180 ? -20.077 -5.086 -0.282 1.00 90.88 180 GLU A N 1
ATOM 1381 C CA . GLU A 1 180 ? -19.392 -5.299 1.002 1.00 90.88 180 GLU A CA 1
ATOM 1382 C C . GLU A 1 180 ? -18.157 -6.190 0.801 1.00 90.88 180 GLU A C 1
ATOM 1384 O O . GLU A 1 180 ? -17.025 -5.805 1.122 1.00 90.88 180 GLU A O 1
ATOM 1389 N N . VAL A 1 181 ? -18.365 -7.328 0.141 1.00 93.44 181 VAL A N 1
ATOM 1390 C CA . VAL A 1 181 ? -17.316 -8.221 -0.355 1.00 93.44 181 VAL A CA 1
ATOM 1391 C C . VAL A 1 181 ? -17.022 -7.857 -1.814 1.00 93.44 181 VAL A C 1
ATOM 1393 O O . VAL A 1 181 ? -17.959 -7.770 -2.604 1.00 93.44 181 VAL A O 1
ATOM 1396 N N . PRO A 1 182 ? -15.762 -7.584 -2.190 1.00 92.81 182 PRO A N 1
ATOM 1397 C CA . PRO A 1 182 ? -15.424 -7.202 -3.556 1.00 92.81 182 PRO A CA 1
ATOM 1398 C C . PRO A 1 182 ? -15.559 -8.421 -4.471 1.00 92.81 182 PRO A C 1
ATOM 1400 O O . PRO A 1 182 ? -15.061 -9.482 -4.128 1.00 92.81 182 PRO A O 1
ATOM 1403 N N . GLU A 1 183 ? -16.206 -8.268 -5.621 1.00 93.75 183 GLU A N 1
ATOM 1404 C CA . GLU A 1 183 ? -16.412 -9.372 -6.578 1.00 93.75 183 GLU A CA 1
ATOM 1405 C C . GLU A 1 183 ? -15.372 -9.365 -7.704 1.00 93.75 183 GLU A C 1
ATOM 1407 O O . GLU A 1 183 ? -15.073 -10.398 -8.303 1.00 93.75 183 GLU A O 1
ATOM 1412 N N . VAL A 1 184 ? -14.806 -8.187 -7.979 1.00 95.06 184 VAL A N 1
ATOM 1413 C CA . VAL A 1 184 ? -13.804 -7.962 -9.018 1.00 95.06 184 VAL A CA 1
ATOM 1414 C C . VAL A 1 184 ? -12.619 -7.157 -8.492 1.00 95.06 184 VAL A C 1
ATOM 1416 O O . VAL A 1 184 ? -12.738 -6.417 -7.510 1.00 95.06 184 VAL A O 1
ATOM 1419 N N . ASP A 1 185 ? -11.473 -7.316 -9.147 1.00 94.75 185 ASP A N 1
ATOM 1420 C CA . ASP A 1 185 ? -10.267 -6.523 -8.913 1.00 94.75 185 ASP A CA 1
ATOM 1421 C C . ASP A 1 185 ? -10.339 -5.123 -9.563 1.00 94.75 185 ASP A C 1
ATOM 1423 O O . ASP A 1 185 ? -11.371 -4.718 -10.104 1.00 94.75 185 ASP A O 1
ATOM 1427 N N . PHE A 1 186 ? -9.234 -4.366 -9.536 1.00 95.56 186 PHE A N 1
ATOM 1428 C CA . PHE A 1 186 ? -9.176 -3.024 -10.138 1.00 95.56 186 PHE A CA 1
ATOM 1429 C C . PHE A 1 186 ? -9.439 -3.027 -11.658 1.00 95.56 186 PHE A C 1
ATOM 1431 O O . PHE A 1 186 ? -9.866 -2.020 -12.224 1.00 95.56 186 PHE A O 1
ATOM 1438 N N . PHE A 1 187 ? -9.189 -4.151 -12.331 1.00 95.19 187 PHE A N 1
ATOM 1439 C CA . PHE A 1 187 ? -9.288 -4.317 -13.781 1.00 95.19 187 PHE A CA 1
ATOM 1440 C C . PHE A 1 187 ? -10.575 -5.037 -14.211 1.00 95.19 187 PHE A C 1
ATOM 1442 O O . PHE A 1 187 ? -10.670 -5.498 -15.354 1.00 95.19 187 PHE A O 1
ATOM 1449 N N . ASN A 1 188 ? -11.571 -5.118 -13.323 1.00 94.75 188 ASN A N 1
ATOM 1450 C CA . ASN A 1 188 ? -12.844 -5.810 -13.533 1.00 94.75 188 ASN A CA 1
ATOM 1451 C C . ASN A 1 188 ? -12.694 -7.318 -13.814 1.00 94.75 188 ASN A C 1
ATOM 1453 O O . ASN A 1 188 ? -13.512 -7.901 -14.536 1.00 94.75 188 ASN A O 1
ATOM 1457 N N . LYS A 1 189 ? -11.657 -7.968 -13.275 1.00 95.06 189 LYS A N 1
ATOM 1458 C CA . LYS A 1 189 ? -11.533 -9.431 -13.310 1.00 95.06 189 LYS A CA 1
ATOM 1459 C C . LYS A 1 189 ? -12.140 -10.051 -12.053 1.00 95.06 189 LYS A C 1
ATOM 1461 O O . LYS A 1 189 ? -11.918 -9.510 -10.972 1.00 95.06 189 LYS A O 1
ATOM 1466 N N . PRO A 1 190 ? -12.887 -11.167 -12.169 1.00 95.00 190 PRO A N 1
ATOM 1467 C CA . PRO A 1 190 ? -13.433 -11.870 -11.012 1.00 95.00 190 PRO A CA 1
ATOM 1468 C C . PRO A 1 190 ? -12.349 -12.267 -10.010 1.00 95.00 190 PRO A C 1
ATOM 1470 O O . PRO A 1 190 ? -11.264 -12.702 -10.403 1.00 95.00 190 PRO A O 1
ATOM 1473 N N . LEU A 1 191 ? -12.663 -12.143 -8.725 1.00 94.31 191 LEU A N 1
ATOM 1474 C CA . LEU A 1 191 ? -11.752 -12.498 -7.643 1.00 94.31 191 LEU A CA 1
ATOM 1475 C C . LEU A 1 191 ? -11.895 -13.966 -7.228 1.00 94.31 191 LEU A C 1
ATOM 1477 O O . LEU A 1 191 ? -12.996 -14.485 -7.071 1.00 94.31 191 LEU A O 1
ATOM 1481 N N . ASP A 1 192 ? -10.753 -14.604 -6.979 1.00 92.12 192 ASP A N 1
ATOM 1482 C CA . ASP A 1 192 ? -10.657 -15.836 -6.194 1.00 92.12 192 ASP A CA 1
ATOM 1483 C C . ASP A 1 192 ? -10.378 -15.447 -4.735 1.00 92.12 192 A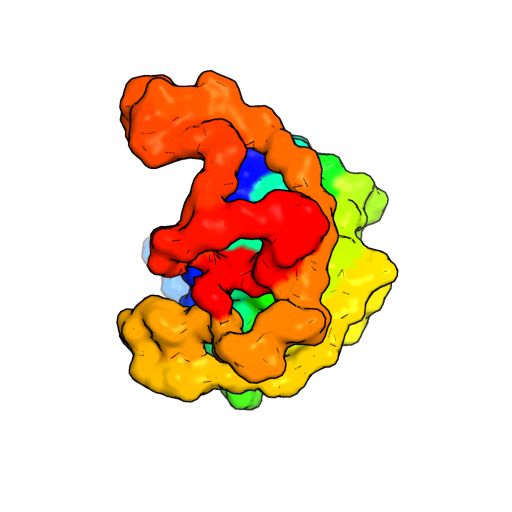SP A C 1
ATOM 1485 O O . ASP A 1 192 ? -9.328 -14.882 -4.429 1.00 92.12 192 ASP A O 1
ATOM 1489 N N . HIS A 1 193 ? -11.323 -15.706 -3.831 1.00 91.88 193 HIS A N 1
ATOM 1490 C CA . HIS A 1 193 ? -11.192 -15.346 -2.415 1.00 91.88 193 HIS A CA 1
ATOM 1491 C C . HIS A 1 193 ? -10.353 -16.338 -1.601 1.00 91.88 193 HIS A C 1
ATOM 1493 O O . HIS A 1 193 ? -9.859 -15.978 -0.526 1.00 91.88 193 HIS A O 1
ATOM 1499 N N . ASP A 1 194 ? -10.166 -17.561 -2.093 1.00 92.56 194 ASP A N 1
ATOM 1500 C CA . ASP A 1 194 ? -9.381 -18.589 -1.411 1.00 92.56 194 ASP A CA 1
ATOM 1501 C C . ASP A 1 194 ? -7.892 -18.425 -1.736 1.00 92.56 194 ASP A C 1
ATOM 1503 O O . ASP A 1 194 ? -7.030 -18.574 -0.859 1.00 92.56 194 ASP A O 1
ATOM 1507 N N . SER A 1 195 ? -7.589 -18.043 -2.981 1.00 92.25 195 SER A N 1
ATOM 1508 C CA . SER A 1 195 ? -6.227 -17.794 -3.462 1.00 92.25 195 SER A CA 1
ATOM 1509 C C . SER A 1 195 ? -6.122 -16.538 -4.349 1.00 92.25 195 SER A C 1
ATOM 1511 O O . SER A 1 195 ? -5.787 -16.621 -5.542 1.00 92.25 195 SER A O 1
ATOM 1513 N N . PRO A 1 196 ? -6.366 -15.338 -3.783 1.00 94.88 196 PRO A N 1
ATOM 1514 C CA . PRO A 1 196 ? -6.345 -14.103 -4.559 1.00 94.88 196 PRO A CA 1
ATOM 1515 C C . PRO A 1 196 ? -4.950 -13.832 -5.122 1.00 94.88 196 PRO A C 1
ATOM 1517 O O . PRO A 1 196 ? -3.939 -14.195 -4.521 1.00 94.88 196 PRO A O 1
ATOM 1520 N N . LEU A 1 197 ? -4.865 -13.128 -6.248 1.00 96.31 197 LEU A N 1
ATOM 1521 C CA . LEU A 1 197 ? -3.605 -12.499 -6.650 1.00 96.31 197 LEU A CA 1
ATOM 1522 C C . LEU A 1 197 ? -3.242 -11.401 -5.646 1.00 96.31 197 LEU A C 1
ATOM 1524 O O . LEU A 1 197 ? -4.124 -10.716 -5.128 1.00 96.31 197 LEU A O 1
ATOM 1528 N N . VAL A 1 198 ? -1.952 -11.214 -5.363 1.00 97.50 198 VAL A N 1
ATOM 1529 C CA . VAL A 1 198 ? -1.505 -10.020 -4.627 1.00 97.50 198 VAL A CA 1
ATOM 1530 C C . VAL A 1 198 ? -1.628 -8.765 -5.496 1.00 97.50 198 VAL A C 1
ATOM 1532 O O . VAL A 1 198 ? -1.613 -8.822 -6.723 1.00 97.50 198 VAL A O 1
ATOM 1535 N N . GLY A 1 199 ? -1.692 -7.608 -4.847 1.00 97.56 199 GLY A N 1
ATOM 1536 C CA . GLY A 1 199 ? -1.800 -6.313 -5.502 1.00 97.56 199 GLY A CA 1
ATOM 1537 C C . GLY A 1 199 ? -3.196 -6.029 -6.036 1.00 97.56 199 GLY A C 1
ATOM 1538 O O . GLY A 1 199 ? -4.169 -6.665 -5.638 1.00 97.56 199 GLY A O 1
ATOM 1539 N N . ALA A 1 200 ? -3.274 -5.039 -6.923 1.00 96.38 200 ALA A N 1
ATOM 1540 C CA . ALA A 1 200 ? -4.522 -4.552 -7.505 1.00 96.38 200 ALA A CA 1
ATOM 1541 C C . ALA A 1 200 ? -5.178 -5.524 -8.506 1.00 96.38 200 ALA A C 1
ATOM 1543 O O . ALA A 1 200 ? -6.291 -5.250 -8.950 1.00 96.38 200 ALA A O 1
ATOM 1544 N N . GLY A 1 201 ? -4.504 -6.632 -8.838 1.00 91.06 201 GLY A N 1
ATOM 1545 C CA . GLY A 1 201 ? -4.995 -7.686 -9.724 1.00 91.06 201 GLY A CA 1
ATOM 1546 C C . GLY A 1 201 ? -4.450 -7.623 -11.154 1.00 91.06 201 GLY A C 1
ATOM 1547 O O . GLY A 1 201 ? -3.350 -7.102 -11.383 1.00 91.06 201 GLY A O 1
ATOM 1548 N N . TYR A 1 202 ? -5.283 -8.122 -12.071 1.00 68.31 202 TYR A N 1
ATOM 1549 C CA . TYR A 1 202 ? -5.057 -8.575 -13.450 1.00 68.31 202 TYR A CA 1
ATOM 1550 C C . TYR A 1 202 ? -4.434 -9.953 -13.573 1.00 68.31 202 TYR A C 1
ATOM 1552 O O . TYR A 1 202 ? -3.334 -10.134 -13.011 1.00 68.31 202 TYR A O 1
#

Solvent-accessible surface area (backbone atoms only — not comparable to full-atom values): 10649 Å² total; per-residue (Å²): 83,80,42,58,21,68,44,69,71,43,79,48,63,40,40,79,42,74,38,45,22,62,48,67,55,73,39,84,40,98,86,79,44,65,36,79,66,65,22,29,44,43,31,36,31,28,60,39,83,97,56,72,32,56,19,35,44,36,39,41,30,22,24,25,37,31,44,36,66,69,29,60,16,19,32,35,40,34,43,36,49,30,39,43,31,15,22,29,42,33,28,32,69,80,19,32,38,30,75,44,74,44,72,51,91,44,60,62,48,33,33,32,29,36,44,16,69,46,54,34,64,78,58,54,72,56,28,78,49,62,38,81,48,92,71,79,72,74,69,57,91,88,43,72,75,26,69,38,46,59,71,90,41,60,86,76,49,53,20,65,54,68,86,73,71,84,45,93,56,40,56,38,79,99,34,47,90,37,62,57,67,76,62,48,37,61,72,72,42,77,61,49,66,72,61,21,58,32,12,23,26,101

Sequence (202 aa):
TEILGKNKNIIWRYNISVGDGTRRIKVPRPDGKTSHHAGKTVFVSDFSVPRRIQSRGVYIYNNTYVTAANSQPGIEINSVDTHIINNIFVASPNSHMGHRVKIGWNDVQIARNAFSGSIAPAFIARDSRPLLADISFVGEASAVGTYALPSRYHAELRGQSLTHPSFPAAGKGILGHISEVPEVDFFNKPLDHDSPLVGAGY

Radius of gyration: 16.95 Å; Cα contacts (8 Å, |Δi|>4): 523; chains: 1; bounding box: 44×50×41 Å

Secondary structure (DSSP, 8-state):
-EE-SS-EEEEEES-EEESTT-PPSS-B-TTS-B-----EEEEE----SSS---EEEEEEES-EEEPPTT---EEEE-EEEEEEES-EEE--TT--BTSSEEE-SSSEEEES-EEESSB-HHHHTT-SS-EE------S-TT-GGGGSPPGGGTTT-B-----PPP-TTTTSGGGTT--SS--B-TTSPBP-SSSPBSTT--

Foldseek 3Di:
DAAEADAEQAAAALEEAEQFQQDDFQPQDPVRDTRHDGTAQAHQFQDDPPDRHAYENAEHFQAEYEHDELGEHAHAADHAQAEHWLAEYEYDHNYAHHNDYHHDPHNHAAELYEYADHYDVVVQVSYPHYHYDNDDFDDDPPDPVSRARPPVCQVPRWTAQDDQGADPCQCHDPNVVGHRDDQAFNVRHGADRHTGGGHRHD

pLDDT: mean 93.36, std 5.09, range [67.19, 98.75]

Mean predicted aligned error: 4.0 Å

Nearest PDB structures (foldseek):
  7jw4-assembly1_A-2  TM=2.538E-01  e=1.774E+00  Pseudoalteromonas distincta
  7jwf-assembly1_A  TM=4.721E-01  e=9.850E+00  Pseudoalteromonas distincta